Protein AF-A0AAN7NUL0-F1 (afdb_monomer)

InterPro domains:
  IPR011335 Restriction endonuclease type II-like [SSF52980] (131-214)
  IPR011604 PD-(D/E)XK endonuclease-like domain superfamily [G3DSA:3.90.320.10] (129-216)
  IPR034720 Viral alkaline exonuclease [PF01771] (135-208)
  IPR051703 NF-kappa-B Signaling Regulator [PTHR46609] (26-208)

Structure (mmCIF, N/CA/C/O backbone):
data_AF-A0AAN7NUL0-F1
#
_entry.id   AF-A0AAN7NUL0-F1
#
loop_
_atom_site.group_PDB
_atom_site.id
_atom_site.type_symbol
_atom_site.label_atom_id
_atom_site.label_alt_id
_atom_site.label_comp_id
_atom_site.label_asym_id
_atom_site.label_entity_id
_atom_site.label_seq_id
_atom_site.pdbx_PDB_ins_code
_atom_site.Cartn_x
_atom_site.Cartn_y
_atom_site.Cartn_z
_atom_site.occupancy
_atom_site.B_iso_or_equiv
_atom_site.auth_seq_id
_atom_site.auth_comp_id
_atom_site.auth_asym_id
_atom_site.auth_atom_id
_atom_site.pdbx_PDB_model_num
ATOM 1 N N . MET A 1 1 ? 26.074 -4.313 -27.354 1.00 38.25 1 MET A N 1
ATOM 2 C CA . MET A 1 1 ? 24.652 -4.312 -27.762 1.00 38.25 1 MET A CA 1
ATOM 3 C C . MET A 1 1 ? 24.162 -5.745 -27.731 1.00 38.25 1 MET A C 1
ATOM 5 O O . MET A 1 1 ? 24.372 -6.471 -28.689 1.00 38.25 1 MET A O 1
ATOM 9 N N . GLU A 1 2 ? 23.588 -6.176 -26.613 1.00 36.41 2 GLU A N 1
ATOM 10 C CA . GLU A 1 2 ? 23.146 -7.558 -26.430 1.00 36.41 2 GLU A CA 1
ATOM 11 C C . GLU A 1 2 ? 21.652 -7.528 -26.097 1.00 36.41 2 GLU A C 1
ATOM 13 O O . GLU A 1 2 ? 21.236 -7.131 -25.009 1.00 36.41 2 GLU A O 1
ATOM 18 N N . GLN A 1 3 ? 20.819 -7.824 -27.096 1.00 33.56 3 GLN A N 1
ATOM 19 C CA . GLN A 1 3 ? 19.371 -7.868 -26.921 1.00 33.56 3 GLN A CA 1
ATOM 20 C C . GLN A 1 3 ? 19.006 -9.126 -26.129 1.00 33.56 3 GLN A C 1
ATOM 22 O O . GLN A 1 3 ? 19.030 -10.241 -26.647 1.00 33.56 3 GLN A O 1
ATOM 27 N N . THR A 1 4 ? 18.638 -8.945 -24.863 1.00 42.00 4 THR A N 1
ATOM 28 C CA . THR A 1 4 ? 18.119 -10.011 -24.006 1.00 42.00 4 THR A CA 1
ATOM 29 C C . THR A 1 4 ? 16.746 -10.457 -24.521 1.00 42.00 4 THR A C 1
ATOM 31 O O . THR A 1 4 ? 15.716 -9.841 -24.238 1.00 42.00 4 THR A O 1
ATOM 34 N N . GLN A 1 5 ? 16.707 -11.538 -25.300 1.00 40.91 5 GLN A N 1
ATOM 35 C CA . GLN A 1 5 ? 15.453 -12.163 -25.716 1.00 40.91 5 GLN A CA 1
ATOM 36 C C . GLN A 1 5 ? 14.722 -12.728 -24.487 1.00 40.91 5 GLN A C 1
ATOM 38 O O . GLN A 1 5 ? 15.152 -13.705 -23.871 1.00 40.91 5 GLN A O 1
ATOM 43 N N . ARG A 1 6 ? 13.585 -12.125 -24.119 1.00 38.53 6 ARG A N 1
ATOM 44 C CA . ARG A 1 6 ? 12.662 -12.692 -23.125 1.00 38.53 6 ARG A CA 1
ATOM 45 C C . ARG A 1 6 ? 12.122 -14.029 -23.644 1.00 38.53 6 ARG A C 1
ATOM 47 O O . ARG A 1 6 ? 11.308 -14.057 -24.565 1.00 38.53 6 ARG A O 1
ATOM 54 N N . LYS A 1 7 ? 12.545 -15.134 -23.026 1.00 44.44 7 LYS A N 1
ATOM 55 C CA . LYS A 1 7 ? 12.009 -16.480 -23.283 1.00 44.44 7 LYS A CA 1
ATOM 56 C C . LYS A 1 7 ? 10.497 -16.531 -22.973 1.00 44.44 7 LYS A C 1
ATOM 58 O O . LYS A 1 7 ? 10.095 -16.135 -21.876 1.00 44.44 7 LYS A O 1
ATOM 63 N N . PRO A 1 8 ? 9.644 -17.038 -23.883 1.00 46.22 8 PRO A N 1
ATOM 64 C CA . PRO A 1 8 ? 8.209 -17.157 -23.650 1.00 46.22 8 PRO A CA 1
ATOM 65 C C . PRO A 1 8 ? 7.905 -18.401 -22.801 1.00 46.22 8 PRO A C 1
ATOM 67 O O . PRO A 1 8 ? 7.615 -19.474 -23.323 1.00 46.22 8 PRO A O 1
ATOM 70 N N . TYR A 1 9 ? 7.937 -18.257 -21.478 1.00 50.19 9 TYR A N 1
ATOM 71 C CA . TYR A 1 9 ? 7.606 -19.334 -20.530 1.00 50.19 9 TYR A CA 1
ATOM 72 C C . TYR A 1 9 ? 6.106 -19.694 -20.452 1.00 50.19 9 TYR A C 1
ATOM 74 O O . TYR A 1 9 ? 5.704 -20.529 -19.657 1.00 50.19 9 TYR A O 1
ATOM 82 N N . THR A 1 10 ? 5.239 -19.128 -21.291 1.00 57.44 10 THR A N 1
ATOM 83 C CA . THR A 1 10 ? 3.783 -19.178 -21.069 1.00 57.44 10 THR A CA 1
ATOM 84 C C . THR A 1 10 ? 3.037 -20.289 -21.810 1.00 57.44 10 THR A C 1
ATOM 86 O O . THR A 1 10 ? 1.975 -20.711 -21.356 1.00 57.44 10 THR A O 1
ATOM 89 N N . TRP A 1 11 ? 3.553 -20.804 -22.928 1.00 50.06 11 TRP A N 1
ATOM 90 C CA . TRP A 1 11 ? 2.805 -21.762 -23.761 1.00 50.06 11 TRP A CA 1
ATOM 91 C C . TRP A 1 11 ? 2.910 -23.207 -23.267 1.00 50.06 11 TRP A C 1
ATOM 93 O O . TRP A 1 11 ? 1.925 -23.946 -23.291 1.00 50.06 11 TRP A O 1
ATOM 103 N N . LEU A 1 12 ? 4.085 -23.593 -22.760 1.00 47.12 12 LEU A N 1
ATOM 104 C CA . LEU A 1 12 ? 4.333 -24.928 -22.212 1.00 47.12 12 LEU A CA 1
ATOM 105 C C . LEU A 1 12 ? 3.533 -25.155 -20.917 1.00 47.12 12 LEU A C 1
ATOM 107 O O . LEU A 1 12 ? 2.962 -26.224 -20.714 1.00 47.12 12 LEU A O 1
ATOM 111 N N . GLU A 1 13 ? 3.435 -24.129 -20.072 1.00 52.84 13 GLU A N 1
ATOM 112 C CA . GLU A 1 13 ? 2.708 -24.174 -18.798 1.00 52.84 13 GLU A CA 1
ATOM 113 C C . GLU A 1 13 ? 1.185 -24.168 -18.986 1.00 52.84 13 GLU A C 1
ATOM 115 O O . GLU A 1 13 ? 0.474 -24.940 -18.341 1.00 52.84 13 GLU A O 1
ATOM 120 N N . GLN A 1 14 ? 0.671 -23.382 -19.938 1.00 53.09 14 GLN A N 1
ATOM 121 C CA . GLN A 1 14 ? -0.754 -23.407 -20.296 1.00 53.09 14 GLN A CA 1
ATOM 122 C C . GLN A 1 14 ? -1.178 -24.761 -20.880 1.00 53.09 14 GLN A C 1
ATOM 124 O O . GLN A 1 14 ? -2.289 -25.229 -20.628 1.00 53.09 14 GLN A O 1
ATOM 129 N N . PHE A 1 15 ? -0.284 -25.419 -21.620 1.00 55.16 15 PHE A N 1
ATOM 130 C CA . PHE A 1 15 ? -0.514 -26.757 -22.153 1.00 55.16 15 PHE A CA 1
ATOM 131 C C . PHE A 1 15 ? -0.461 -27.838 -21.066 1.00 55.16 15 PHE A C 1
ATOM 133 O O . PHE A 1 15 ? -1.299 -28.744 -21.053 1.00 55.16 15 PHE A O 1
ATOM 140 N N . ASN A 1 16 ? 0.455 -27.698 -20.101 1.00 55.03 16 ASN A N 1
ATOM 141 C CA . ASN A 1 16 ? 0.516 -28.562 -18.923 1.00 55.03 16 ASN A CA 1
ATOM 142 C C . ASN A 1 16 ? -0.811 -28.548 -18.149 1.00 55.03 16 ASN A C 1
ATOM 144 O O . ASN A 1 16 ? -1.267 -29.610 -17.749 1.00 55.03 16 ASN A O 1
ATOM 148 N N . ALA A 1 17 ? -1.493 -27.406 -18.024 1.00 53.41 17 ALA A N 1
ATOM 149 C CA . ALA A 1 17 ? -2.781 -27.328 -17.324 1.00 53.41 17 ALA A CA 1
ATOM 150 C C . ALA A 1 17 ? -3.944 -28.054 -18.042 1.00 53.41 17 ALA A C 1
ATOM 152 O O . ALA A 1 17 ? -4.861 -28.549 -17.385 1.00 53.41 17 ALA A O 1
ATOM 153 N N . ILE A 1 18 ? -3.922 -28.135 -19.380 1.00 52.88 18 ILE A N 1
ATOM 154 C CA . ILE A 1 18 ? -4.953 -28.836 -20.171 1.00 52.88 18 ILE A CA 1
ATOM 155 C C . ILE A 1 18 ? -4.709 -30.349 -20.152 1.00 52.88 18 ILE A C 1
ATOM 157 O O . ILE A 1 18 ? -5.654 -31.119 -19.984 1.00 52.88 18 ILE A O 1
ATOM 161 N N . ILE A 1 19 ? -3.446 -30.775 -20.265 1.00 50.94 19 ILE A N 1
ATOM 162 C CA . ILE A 1 19 ? -3.067 -32.193 -20.217 1.00 50.94 19 ILE A CA 1
ATOM 163 C C . ILE A 1 19 ? -3.174 -32.770 -18.797 1.00 50.94 19 ILE A C 1
ATOM 165 O O . ILE A 1 19 ? -3.634 -33.903 -18.651 1.00 50.94 19 ILE A O 1
ATOM 169 N N . ALA A 1 20 ? -2.851 -31.992 -17.755 1.00 48.00 20 ALA A N 1
ATOM 170 C CA . ALA A 1 20 ? -2.987 -32.410 -16.354 1.00 48.00 20 ALA A CA 1
ATOM 171 C C . ALA A 1 20 ? -4.396 -32.894 -16.007 1.00 48.00 20 ALA A C 1
ATOM 173 O O . ALA A 1 20 ? -4.567 -33.782 -15.176 1.00 48.00 20 ALA A O 1
ATOM 174 N N . LYS A 1 21 ? -5.413 -32.290 -16.632 1.00 46.16 21 LYS A N 1
ATOM 175 C CA . LYS A 1 21 ? -6.815 -32.470 -16.248 1.00 46.16 21 LYS A CA 1
ATOM 176 C C . LYS A 1 21 ? -7.560 -33.520 -17.079 1.00 46.16 21 LYS A C 1
ATOM 178 O O . LYS A 1 21 ? -8.698 -33.835 -16.752 1.00 46.16 21 LYS A O 1
ATOM 183 N N . LEU A 1 22 ? -6.949 -34.050 -18.144 1.00 48.22 22 LEU A N 1
ATOM 184 C CA . LEU A 1 22 ? -7.605 -34.920 -19.134 1.00 48.22 22 LEU A CA 1
ATOM 185 C C . LEU A 1 22 ? -6.846 -36.233 -19.406 1.00 48.22 22 LEU A C 1
ATOM 187 O O . LEU A 1 22 ? -6.817 -36.715 -20.530 1.00 48.22 22 LEU A O 1
ATOM 191 N N . CYS A 1 23 ? -6.301 -36.863 -18.363 1.00 45.88 23 CYS A N 1
ATOM 192 C CA . CYS A 1 23 ? -5.806 -38.246 -18.428 1.00 45.88 23 CYS A CA 1
ATOM 193 C C . CYS A 1 23 ? -4.508 -38.453 -19.233 1.00 45.88 23 CYS A C 1
ATOM 195 O O . CYS A 1 23 ? -4.457 -39.292 -20.131 1.00 45.88 23 CYS A O 1
ATOM 197 N N . ILE A 1 24 ? -3.411 -37.783 -18.862 1.00 44.47 24 ILE A N 1
ATOM 198 C CA . ILE A 1 24 ? -2.069 -38.302 -19.170 1.00 44.47 24 ILE A CA 1
ATOM 199 C C . ILE A 1 24 ? -1.253 -38.325 -17.886 1.00 44.47 24 ILE A C 1
ATOM 201 O O . ILE A 1 24 ? -0.795 -37.305 -17.384 1.00 44.47 24 ILE A O 1
ATOM 205 N N . ASN A 1 25 ? -1.094 -39.535 -17.364 1.00 45.03 25 ASN A N 1
ATOM 206 C CA . ASN A 1 25 ? -0.185 -39.872 -16.285 1.00 45.03 25 ASN A CA 1
ATOM 207 C C . ASN A 1 25 ? 1.213 -39.301 -16.624 1.00 45.03 25 ASN A C 1
ATOM 209 O O . ASN A 1 25 ? 1.836 -39.734 -17.601 1.00 45.03 25 ASN A O 1
ATOM 213 N N . TYR A 1 26 ? 1.668 -38.288 -15.875 1.00 45.41 26 TYR A N 1
ATOM 214 C CA . TYR A 1 26 ? 2.884 -37.499 -16.149 1.00 45.41 26 TYR A CA 1
ATOM 215 C C . TYR A 1 26 ? 4.166 -38.347 -16.251 1.00 45.41 26 TYR A C 1
ATOM 217 O O . TYR A 1 26 ? 5.165 -37.892 -16.807 1.00 45.41 26 TYR A O 1
ATOM 225 N N . CYS A 1 27 ? 4.118 -39.594 -15.782 1.00 45.66 27 CYS A N 1
ATOM 226 C CA . CYS A 1 27 ? 5.247 -40.511 -15.692 1.00 45.66 27 CYS A CA 1
ATOM 227 C C . CYS A 1 27 ? 5.435 -41.438 -16.912 1.00 45.66 27 CYS A C 1
ATOM 229 O O . CYS A 1 27 ? 6.335 -42.275 -16.893 1.00 45.66 27 CYS A O 1
ATOM 231 N N . LYS A 1 28 ? 4.629 -41.345 -17.987 1.00 50.78 28 LYS A N 1
ATOM 232 C CA . LYS A 1 28 ? 4.823 -42.231 -19.156 1.00 50.78 28 LYS A CA 1
ATOM 233 C C . LYS A 1 28 ? 5.935 -41.743 -20.101 1.00 50.78 28 LYS A C 1
ATOM 235 O O . LYS A 1 28 ? 5.965 -40.589 -20.538 1.00 50.78 28 LYS A O 1
ATOM 240 N N . LYS A 1 29 ? 6.841 -42.664 -20.453 1.00 44.47 29 LYS A N 1
ATOM 241 C CA . LYS A 1 29 ? 7.966 -42.489 -21.395 1.00 44.47 29 LYS A CA 1
ATOM 242 C C . LYS A 1 29 ? 7.456 -41.905 -22.732 1.00 44.47 29 LYS A C 1
ATOM 244 O O . LYS A 1 29 ? 6.447 -42.368 -23.250 1.00 44.47 29 LYS A O 1
ATOM 249 N N . ARG A 1 30 ? 8.164 -40.911 -23.302 1.00 51.41 30 ARG A N 1
ATOM 250 C CA . ARG A 1 30 ? 7.848 -40.159 -24.556 1.00 51.41 30 ARG A CA 1
ATOM 251 C C . ARG A 1 30 ? 6.769 -39.056 -24.482 1.00 51.41 30 ARG A C 1
ATOM 253 O O . ARG A 1 30 ? 6.423 -38.475 -25.517 1.00 51.41 30 ARG A O 1
ATOM 260 N N . SER A 1 31 ? 6.302 -38.676 -23.291 1.00 61.84 31 SER A N 1
ATOM 261 C CA . SER A 1 31 ? 5.325 -37.584 -23.123 1.00 61.84 31 SER A CA 1
ATOM 262 C C . SER A 1 31 ? 5.847 -36.215 -23.599 1.00 61.84 31 SER A C 1
ATOM 264 O O . SER A 1 31 ? 5.127 -35.489 -24.272 1.00 61.84 31 SER A O 1
ATOM 266 N N . TYR A 1 32 ? 7.108 -35.853 -23.328 1.00 67.38 32 TYR A N 1
ATOM 267 C CA . TYR A 1 32 ? 7.671 -34.543 -23.707 1.00 67.38 32 TYR A CA 1
ATOM 268 C C . TYR A 1 32 ? 7.744 -34.316 -25.226 1.00 67.38 32 TYR A C 1
ATOM 270 O O . TYR A 1 32 ? 7.209 -33.327 -25.718 1.00 67.38 32 TYR A O 1
ATOM 278 N N . LYS A 1 33 ? 8.323 -35.256 -25.988 1.00 71.56 33 LYS A N 1
ATOM 279 C CA . LYS A 1 33 ? 8.450 -35.133 -27.454 1.00 71.56 33 LYS A CA 1
ATOM 280 C C . LYS A 1 33 ? 7.084 -35.005 -28.136 1.00 71.56 33 LYS A C 1
ATOM 282 O O . LYS A 1 33 ? 6.918 -34.181 -29.030 1.00 71.56 33 LYS A O 1
ATOM 287 N N . SER A 1 34 ? 6.099 -35.763 -27.656 1.00 63.06 34 SER A N 1
ATOM 288 C CA . SER A 1 34 ? 4.714 -35.698 -28.138 1.00 63.06 34 SER A CA 1
ATOM 289 C C . SER A 1 34 ? 4.076 -34.333 -27.855 1.00 63.06 34 SER A C 1
ATOM 291 O O . SER A 1 34 ? 3.385 -33.790 -28.713 1.00 63.06 34 SER A O 1
ATOM 293 N N . ARG A 1 35 ? 4.362 -33.734 -26.688 1.00 65.12 35 ARG A N 1
ATOM 294 C CA . ARG A 1 35 ? 3.913 -32.374 -26.347 1.00 65.12 35 ARG A CA 1
ATOM 295 C C . ARG A 1 35 ? 4.538 -31.318 -27.262 1.00 65.12 35 ARG A C 1
ATOM 297 O O . ARG A 1 35 ? 3.818 -30.455 -27.752 1.00 65.12 35 ARG A O 1
ATOM 304 N N . CYS A 1 36 ? 5.839 -31.410 -27.538 1.00 75.12 36 CYS A N 1
ATOM 305 C CA . CYS A 1 36 ? 6.516 -30.488 -28.453 1.00 75.12 36 CYS A CA 1
ATOM 306 C C . CYS A 1 36 ? 5.960 -30.593 -29.880 1.00 75.12 36 CYS A C 1
ATOM 308 O O . CYS A 1 36 ? 5.644 -29.574 -30.485 1.00 75.12 36 CYS A O 1
ATOM 310 N N . ALA A 1 37 ? 5.764 -31.812 -30.393 1.00 74.94 37 ALA A N 1
ATOM 311 C CA . ALA A 1 37 ? 5.181 -32.026 -31.718 1.00 74.94 37 ALA A CA 1
ATOM 312 C C . ALA A 1 37 ? 3.749 -31.467 -31.814 1.00 74.94 37 ALA A C 1
ATOM 314 O O . ALA A 1 37 ? 3.426 -30.745 -32.754 1.00 74.94 37 ALA A O 1
ATOM 315 N N . ALA A 1 38 ? 2.910 -31.726 -30.807 1.00 70.44 38 ALA A N 1
ATOM 316 C CA . ALA A 1 38 ? 1.554 -31.186 -30.741 1.00 70.44 38 ALA A CA 1
ATOM 317 C C . ALA A 1 38 ? 1.531 -29.647 -30.671 1.00 70.44 38 ALA A C 1
ATOM 319 O O . ALA A 1 38 ? 0.701 -29.018 -31.325 1.00 70.44 38 ALA A O 1
ATOM 320 N N . ALA A 1 39 ? 2.455 -29.031 -29.925 1.00 73.62 39 ALA A N 1
ATOM 321 C CA . ALA A 1 39 ? 2.584 -27.577 -29.857 1.00 73.62 39 ALA A CA 1
ATOM 322 C C . ALA A 1 39 ? 2.962 -26.966 -31.217 1.00 73.62 39 ALA A C 1
ATOM 324 O O . ALA A 1 39 ? 2.370 -25.964 -31.615 1.00 73.62 39 ALA A O 1
ATOM 325 N N . VAL A 1 40 ? 3.884 -27.595 -31.957 1.00 79.50 40 VAL A N 1
ATOM 326 C CA . VAL A 1 40 ? 4.262 -27.169 -33.317 1.00 79.50 40 VAL A CA 1
ATOM 327 C C . VAL A 1 40 ? 3.071 -27.266 -34.270 1.00 79.50 40 VAL A C 1
ATOM 329 O O . VAL A 1 40 ? 2.776 -26.313 -34.991 1.00 79.50 40 VAL A O 1
ATOM 332 N N . VAL A 1 41 ? 2.333 -28.380 -34.235 1.00 75.94 41 VAL A N 1
ATOM 333 C CA . VAL A 1 41 ? 1.123 -28.559 -35.052 1.00 75.94 41 VAL A CA 1
ATOM 334 C C . VAL A 1 41 ? 0.073 -27.502 -34.709 1.00 75.94 41 VAL A C 1
ATOM 336 O O . VAL A 1 41 ? -0.471 -26.873 -35.614 1.00 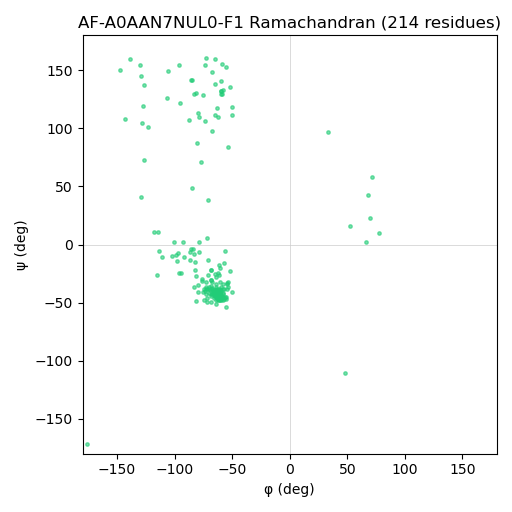75.94 41 VAL A O 1
ATOM 339 N N . SER A 1 42 ? -0.185 -27.242 -33.425 1.00 75.44 42 SER A N 1
ATOM 340 C CA . SER A 1 42 ? -1.139 -26.210 -32.996 1.00 75.44 42 SER A CA 1
ATOM 341 C C . SER A 1 42 ? -0.720 -24.807 -33.450 1.00 75.44 42 SER A C 1
ATOM 343 O O . SER A 1 42 ? -1.549 -24.053 -33.963 1.00 75.44 42 SER A O 1
ATOM 345 N N . PHE A 1 43 ? 0.566 -24.471 -33.318 1.00 76.75 43 PHE A N 1
ATOM 346 C CA . PHE A 1 43 ? 1.107 -23.173 -33.715 1.00 76.75 43 PHE A CA 1
ATOM 347 C C . PHE A 1 43 ? 0.962 -22.926 -35.221 1.00 76.75 43 PHE A C 1
ATOM 349 O O . PHE A 1 43 ? 0.481 -21.867 -35.630 1.00 76.75 43 PHE A O 1
ATOM 356 N N . ASN A 1 44 ? 1.309 -23.927 -36.032 1.00 82.44 44 ASN A N 1
ATOM 357 C CA . ASN A 1 44 ? 1.265 -23.821 -37.488 1.00 82.44 44 ASN A CA 1
ATOM 358 C C . ASN A 1 44 ? -0.170 -23.841 -38.026 1.00 82.44 44 ASN A C 1
ATOM 360 O O . ASN A 1 44 ? -0.520 -23.051 -38.899 1.00 82.44 44 ASN A O 1
ATOM 364 N N . THR A 1 45 ? -1.023 -24.721 -37.498 1.00 76.94 45 THR A N 1
ATOM 365 C CA . THR A 1 45 ? -2.385 -24.903 -38.028 1.00 76.94 45 THR A CA 1
ATOM 366 C C . THR A 1 45 ? -3.371 -23.855 -37.518 1.00 76.94 45 THR A C 1
ATOM 368 O O . THR A 1 45 ? -4.358 -23.577 -38.195 1.00 76.94 45 THR A O 1
ATOM 371 N N . LYS A 1 46 ? -3.148 -23.281 -36.323 1.00 73.38 46 LYS A N 1
ATOM 372 C CA . LYS A 1 46 ? -4.088 -22.387 -35.609 1.00 73.38 46 LYS A CA 1
ATOM 373 C C . LYS A 1 46 ? -5.499 -22.983 -35.440 1.00 73.38 46 LYS A C 1
ATOM 375 O O . LYS A 1 46 ? -6.452 -22.256 -35.135 1.00 73.38 46 LYS A O 1
ATOM 380 N N . ARG A 1 47 ? -5.643 -24.297 -35.635 1.00 73.12 47 ARG A N 1
ATOM 381 C CA . ARG A 1 47 ? -6.893 -25.045 -35.484 1.00 73.12 47 ARG A CA 1
ATOM 382 C C . ARG A 1 47 ? -6.963 -25.680 -34.094 1.00 73.12 47 ARG A C 1
ATOM 384 O O . ARG A 1 47 ? -5.924 -25.921 -33.478 1.00 73.12 47 ARG A O 1
ATOM 391 N N . PRO A 1 48 ? -8.175 -25.937 -33.580 1.00 73.19 48 PRO A N 1
ATOM 392 C CA . PRO A 1 48 ? -8.346 -26.739 -32.380 1.00 73.19 48 PRO A CA 1
ATOM 393 C C . PRO A 1 48 ? -7.746 -28.144 -32.548 1.00 73.19 48 PRO A C 1
ATOM 395 O O . PRO A 1 48 ? -8.009 -28.841 -33.526 1.00 73.19 48 PRO A O 1
ATOM 398 N N . MET A 1 49 ? -6.982 -28.588 -31.561 1.00 75.75 49 MET A N 1
ATOM 399 C CA . MET A 1 49 ? -6.354 -29.902 -31.492 1.00 75.75 49 MET A CA 1
ATOM 400 C C . MET A 1 49 ? -7.369 -31.047 -31.466 1.00 75.75 49 MET A C 1
ATOM 402 O O . MET A 1 49 ? -7.038 -32.147 -31.911 1.00 75.75 49 MET A O 1
ATOM 406 N N . TYR A 1 50 ? -8.609 -30.820 -31.012 1.00 77.00 50 TYR A N 1
ATOM 407 C CA . TYR A 1 50 ? -9.650 -31.850 -31.096 1.00 77.00 50 TYR A CA 1
ATOM 408 C C . TYR A 1 50 ? -9.961 -32.274 -32.545 1.00 77.00 50 TYR A C 1
ATOM 410 O O . TYR A 1 50 ? -10.402 -33.405 -32.756 1.00 77.00 50 TYR A O 1
ATOM 418 N N . GLU A 1 51 ? -9.740 -31.403 -33.539 1.00 76.75 51 GLU A N 1
ATOM 419 C CA . GLU A 1 51 ? -9.933 -31.723 -34.962 1.00 76.75 51 GLU A CA 1
ATOM 420 C C . GLU A 1 51 ? -8.845 -32.681 -35.453 1.00 76.75 51 GLU A C 1
ATOM 422 O O . GLU A 1 51 ? -9.159 -33.710 -36.052 1.00 76.75 51 GLU A O 1
ATOM 427 N N . ALA A 1 52 ? -7.584 -32.397 -35.108 1.00 75.88 52 ALA A N 1
ATOM 428 C CA . ALA A 1 52 ? -6.453 -33.274 -35.403 1.00 75.88 52 ALA A CA 1
ATOM 429 C C . ALA A 1 52 ? -6.607 -34.636 -34.709 1.00 75.88 52 ALA A C 1
ATOM 431 O O . ALA A 1 52 ? -6.418 -35.680 -35.327 1.00 75.88 52 ALA A O 1
ATOM 432 N N . TYR A 1 53 ? -7.037 -34.645 -33.444 1.00 75.94 53 TYR A N 1
ATOM 433 C CA . TYR A 1 53 ? -7.334 -35.885 -32.727 1.00 75.94 53 TYR A CA 1
ATOM 434 C C . TYR A 1 53 ? -8.442 -36.694 -33.414 1.00 75.94 53 TYR A C 1
ATOM 436 O O . TYR A 1 53 ? -8.306 -37.905 -33.573 1.00 75.94 53 TYR A O 1
ATOM 444 N N . LYS A 1 54 ? -9.529 -36.038 -33.851 1.00 81.88 54 LYS A N 1
ATOM 445 C CA . LYS A 1 54 ? -10.649 -36.705 -34.535 1.00 81.88 54 LYS A CA 1
ATOM 446 C C . LYS A 1 54 ? -10.196 -37.389 -35.827 1.00 81.88 54 LYS A C 1
ATOM 448 O O . LYS A 1 54 ? -10.667 -38.485 -36.109 1.00 81.88 54 LYS A O 1
ATOM 453 N N . GLN A 1 55 ? -9.294 -36.759 -36.579 1.00 79.69 55 GLN A N 1
ATOM 454 C CA . GLN A 1 55 ? -8.725 -37.326 -37.804 1.00 79.69 55 GLN A CA 1
ATOM 455 C C . GLN A 1 55 ? -7.781 -38.501 -37.517 1.00 79.69 55 GLN A C 1
ATOM 457 O O . GLN A 1 55 ? -7.855 -39.512 -38.203 1.00 79.69 55 GLN A O 1
ATOM 462 N N . LEU A 1 56 ? -6.936 -38.395 -36.486 1.00 74.38 56 LEU A N 1
ATOM 463 C CA . LEU A 1 56 ? -5.942 -39.422 -36.148 1.00 74.38 56 LEU A CA 1
ATOM 464 C C . LEU A 1 56 ? -6.547 -40.673 -35.497 1.00 74.38 56 LEU A C 1
ATOM 466 O O . LEU A 1 56 ? -6.084 -41.779 -35.741 1.00 74.38 56 LEU A O 1
ATOM 470 N N . VAL A 1 57 ? -7.549 -40.500 -34.634 1.00 75.88 57 VAL A N 1
ATOM 471 C CA . VAL A 1 57 ? -8.114 -41.583 -33.805 1.00 75.88 57 VAL A CA 1
ATOM 472 C C . VAL A 1 57 ? -9.450 -42.090 -34.365 1.00 75.88 57 VAL A C 1
ATOM 474 O O . VAL A 1 57 ? -10.003 -43.072 -33.878 1.00 75.88 57 VAL A O 1
ATOM 477 N N . GLY A 1 58 ? -10.022 -41.404 -35.361 1.00 79.19 58 GLY A N 1
ATOM 478 C CA . GLY A 1 58 ? -11.340 -41.726 -35.925 1.00 79.19 58 GLY A CA 1
ATOM 479 C C . GLY A 1 58 ? -12.505 -41.508 -34.950 1.00 79.19 58 GLY A C 1
ATOM 480 O O . GLY A 1 58 ? -13.660 -41.766 -35.279 1.00 79.19 58 GLY A O 1
ATOM 481 N N . ARG A 1 59 ? -12.228 -41.011 -33.738 1.00 79.62 59 ARG A N 1
ATOM 482 C CA . ARG A 1 59 ? -13.211 -40.722 -32.690 1.00 79.62 59 ARG A CA 1
ATOM 483 C C . ARG A 1 59 ? -13.016 -39.312 -32.176 1.00 79.62 59 ARG A C 1
ATOM 485 O O . ARG A 1 59 ? -11.905 -38.798 -32.090 1.00 79.62 59 ARG A O 1
ATOM 492 N N . SER A 1 60 ? -14.118 -38.663 -31.826 1.00 76.12 60 SER A N 1
ATOM 493 C CA . SER A 1 60 ? -14.067 -37.295 -31.328 1.00 76.12 60 SER A CA 1
ATOM 494 C C . SER A 1 60 ? -13.814 -37.266 -29.817 1.00 76.12 60 SER A C 1
ATOM 496 O O . SER A 1 60 ? -14.403 -38.081 -29.109 1.00 76.12 60 SER A O 1
ATOM 498 N N . PRO A 1 61 ? -13.013 -36.317 -29.295 1.00 78.31 61 PRO A N 1
ATOM 499 C CA . PRO A 1 61 ? -12.856 -36.154 -27.855 1.00 78.31 61 PRO A CA 1
ATOM 500 C C . PRO A 1 61 ? -14.190 -35.863 -27.165 1.00 78.31 61 PRO A C 1
ATOM 502 O O . PRO A 1 61 ? -15.108 -35.293 -27.770 1.00 78.31 61 PRO A O 1
ATOM 505 N N . GLY A 1 62 ? -14.272 -36.198 -25.877 1.00 79.56 62 GLY A N 1
ATOM 506 C CA . GLY A 1 62 ? -15.451 -35.928 -25.057 1.00 79.56 62 GLY A CA 1
ATOM 507 C C . GLY A 1 62 ? -15.856 -34.448 -25.063 1.00 79.56 62 GLY A C 1
ATOM 508 O O . GLY A 1 62 ? -15.027 -33.547 -25.230 1.00 79.56 62 GLY A O 1
ATOM 509 N N . ALA A 1 63 ? -17.149 -34.186 -24.848 1.00 81.06 63 ALA A N 1
ATOM 510 C CA . ALA A 1 63 ? -17.731 -32.841 -24.911 1.00 81.06 63 ALA A CA 1
ATOM 511 C C . ALA A 1 63 ? -17.022 -31.824 -23.997 1.00 81.06 63 ALA A C 1
ATOM 513 O O . ALA A 1 63 ? -16.889 -30.650 -24.349 1.00 81.06 63 ALA A O 1
ATOM 514 N N . PHE A 1 64 ? -16.516 -32.275 -22.846 1.00 75.12 64 PHE A N 1
ATOM 515 C CA . PHE A 1 64 ? -15.756 -31.444 -21.917 1.00 75.12 64 PHE A CA 1
ATOM 516 C C . PHE A 1 64 ? -14.450 -30.909 -22.529 1.00 75.12 64 PHE A C 1
ATOM 518 O O . PHE A 1 64 ? -14.194 -29.706 -22.464 1.00 75.12 64 PHE A O 1
ATOM 525 N N . ALA A 1 65 ? -13.658 -31.769 -23.179 1.00 71.06 65 ALA A N 1
ATOM 526 C CA . ALA A 1 65 ? -12.385 -31.390 -23.795 1.00 71.06 65 ALA A CA 1
ATOM 527 C C . ALA A 1 65 ? -12.586 -30.338 -24.897 1.00 71.06 65 ALA A C 1
ATOM 529 O O . ALA A 1 65 ? -11.921 -29.301 -24.905 1.00 71.06 65 ALA A O 1
ATOM 530 N N . LYS A 1 66 ? -13.600 -30.545 -25.748 1.00 81.44 66 LYS A N 1
ATOM 531 C CA . LYS A 1 66 ? -14.005 -29.570 -26.772 1.00 81.44 66 LYS A CA 1
ATOM 532 C C . LYS A 1 66 ? -14.399 -28.229 -26.159 1.00 81.44 66 LYS A C 1
ATOM 534 O O . LYS A 1 66 ? -13.981 -27.179 -26.638 1.00 81.44 66 LYS A O 1
ATOM 539 N N . ARG A 1 67 ? -15.191 -28.246 -25.081 1.00 81.25 67 ARG A N 1
ATOM 540 C CA . ARG A 1 67 ? -15.668 -27.031 -24.404 1.00 81.25 67 ARG A CA 1
ATOM 541 C C . ARG A 1 67 ? -14.517 -26.205 -23.830 1.00 81.25 67 ARG A C 1
ATOM 543 O O . ARG A 1 67 ? -14.531 -24.982 -23.959 1.00 81.25 67 ARG A O 1
ATOM 550 N N . ILE A 1 68 ? -13.527 -26.853 -23.215 1.00 77.12 68 ILE A N 1
ATOM 551 C CA . ILE A 1 68 ? -12.335 -26.184 -22.673 1.00 77.12 68 ILE A CA 1
ATOM 552 C C . ILE A 1 68 ? -11.522 -25.532 -23.791 1.00 77.12 68 ILE A C 1
ATOM 554 O O . ILE A 1 68 ? -11.176 -24.354 -23.693 1.00 77.12 68 ILE A O 1
ATOM 558 N N . GLU A 1 69 ? -11.267 -26.265 -24.872 1.00 80.12 69 GLU A N 1
ATOM 559 C CA . GLU A 1 69 ? -10.497 -25.755 -26.002 1.00 80.12 69 GLU A CA 1
ATOM 560 C C . GLU A 1 69 ? -11.197 -24.573 -26.690 1.00 80.12 69 GLU A C 1
ATOM 562 O O . GLU A 1 69 ? -10.584 -23.527 -26.917 1.00 80.12 69 GLU A O 1
ATOM 567 N N . MET A 1 70 ? -12.509 -24.676 -26.915 1.00 82.94 70 MET A N 1
ATOM 568 C CA . MET A 1 70 ? -13.312 -23.586 -27.474 1.00 82.94 70 MET A CA 1
ATOM 569 C C . MET A 1 70 ? -13.341 -22.359 -26.555 1.00 82.94 70 MET A C 1
ATOM 571 O O . MET A 1 70 ? -13.199 -21.232 -27.031 1.00 82.94 70 MET A O 1
ATOM 575 N N . ARG A 1 71 ? -13.449 -22.550 -25.232 1.00 82.06 71 ARG A N 1
ATOM 576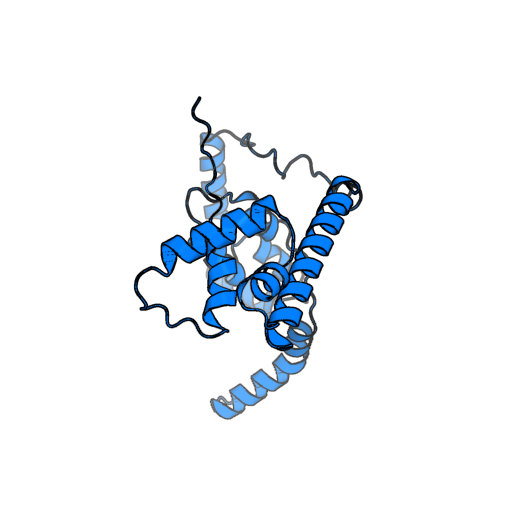 C CA . ARG A 1 71 ? -13.376 -21.454 -24.252 1.00 82.06 71 ARG A CA 1
ATOM 577 C C . ARG A 1 71 ? -12.008 -20.767 -24.277 1.00 82.06 71 ARG A C 1
ATOM 579 O O . ARG A 1 71 ? -11.945 -19.540 -24.208 1.00 82.06 71 ARG A O 1
ATOM 586 N N . ASN A 1 72 ? -10.921 -21.522 -24.409 1.00 75.06 72 ASN A N 1
ATOM 587 C CA . ASN A 1 72 ? -9.574 -20.960 -24.528 1.00 75.06 72 ASN A CA 1
ATOM 588 C C . ASN A 1 72 ? -9.393 -20.198 -25.845 1.00 75.06 72 ASN A C 1
ATOM 590 O O . ASN A 1 72 ? -8.892 -19.074 -25.824 1.00 75.06 72 ASN A O 1
ATOM 594 N N . LYS A 1 73 ? -9.893 -20.733 -26.967 1.00 79.94 73 LYS A N 1
ATOM 595 C CA . LYS A 1 73 ? -9.920 -20.030 -28.258 1.00 79.94 73 LYS A CA 1
ATOM 596 C C . LYS A 1 73 ? -10.670 -18.701 -28.148 1.00 79.94 73 LYS A C 1
ATOM 598 O O . LYS A 1 73 ? -10.143 -17.669 -28.552 1.00 79.94 73 LYS A O 1
ATOM 603 N N . GLN A 1 74 ? -11.850 -18.697 -27.525 1.00 82.94 74 GLN A N 1
ATOM 604 C CA . GLN A 1 74 ? -12.619 -17.474 -27.275 1.00 82.94 74 GLN A CA 1
ATOM 605 C C . GLN A 1 74 ? -11.869 -16.481 -26.376 1.00 82.94 74 GLN A C 1
ATOM 607 O O . GLN A 1 74 ? -11.894 -15.285 -26.650 1.00 82.94 74 GLN A O 1
ATOM 612 N N . ARG A 1 75 ? -11.173 -16.946 -25.329 1.00 81.25 75 ARG A N 1
ATOM 613 C CA . ARG A 1 75 ? -10.338 -16.088 -24.466 1.00 81.25 75 ARG A CA 1
ATOM 614 C C . ARG A 1 75 ? -9.182 -15.452 -25.234 1.00 81.25 75 ARG A C 1
ATOM 616 O O . ARG A 1 75 ? -8.957 -14.258 -25.078 1.00 81.25 75 ARG A O 1
ATOM 623 N N . ILE A 1 76 ? -8.488 -16.215 -26.079 1.00 79.44 76 ILE A N 1
ATOM 624 C CA . ILE A 1 76 ? -7.389 -15.707 -26.914 1.00 79.44 76 ILE A CA 1
ATOM 625 C C . ILE A 1 76 ? -7.917 -14.690 -27.931 1.00 79.44 76 ILE A C 1
ATOM 627 O O . ILE A 1 76 ? -7.331 -13.623 -28.077 1.00 79.44 76 ILE A O 1
ATOM 631 N N . LEU A 1 77 ? -9.044 -14.977 -28.590 1.00 81.69 77 LEU A N 1
ATOM 632 C CA . LEU A 1 77 ? -9.683 -14.049 -29.529 1.00 81.69 77 LEU A CA 1
ATOM 633 C C . LEU A 1 77 ? -10.140 -12.760 -28.834 1.00 81.69 77 LEU A C 1
ATOM 635 O O . LEU A 1 77 ? -9.843 -11.676 -29.323 1.00 81.69 77 LEU A O 1
ATOM 639 N N . LYS A 1 78 ? -10.781 -12.860 -27.660 1.00 82.50 78 LYS A N 1
ATOM 640 C CA . LYS A 1 78 ? -11.143 -11.694 -26.837 1.00 82.50 78 LYS A CA 1
ATOM 641 C C . LYS A 1 78 ? -9.914 -10.901 -26.407 1.00 82.50 78 LYS A C 1
ATOM 643 O O . LYS A 1 78 ? -9.947 -9.681 -26.456 1.00 82.50 78 LYS A O 1
ATOM 648 N N . ARG A 1 79 ? -8.830 -11.573 -26.007 1.00 77.88 79 ARG A N 1
ATOM 649 C CA . ARG A 1 79 ? -7.574 -10.918 -25.630 1.00 77.88 79 ARG A CA 1
ATOM 650 C C . ARG A 1 79 ? -6.964 -10.169 -26.810 1.00 77.88 79 ARG A C 1
ATOM 652 O O . ARG A 1 79 ? -6.646 -9.006 -26.636 1.00 77.88 79 ARG A O 1
ATOM 659 N N . ARG A 1 80 ? -6.892 -10.777 -27.998 1.00 76.38 80 ARG A N 1
ATOM 660 C CA . ARG A 1 80 ? -6.417 -10.111 -29.224 1.00 76.38 80 ARG A CA 1
ATOM 661 C C . ARG A 1 80 ? -7.297 -8.925 -29.613 1.00 76.38 80 ARG A C 1
ATOM 663 O O . ARG A 1 80 ? -6.771 -7.863 -29.902 1.00 76.38 80 ARG A O 1
ATOM 670 N N . HIS A 1 81 ? -8.621 -9.083 -29.557 1.00 76.19 81 HIS A N 1
ATOM 671 C CA . HIS A 1 81 ? -9.579 -8.000 -29.812 1.00 76.19 81 HIS A CA 1
ATOM 672 C C . HIS A 1 81 ? -9.431 -6.846 -28.818 1.00 76.19 81 HIS A C 1
ATOM 674 O O . HIS A 1 81 ? -9.498 -5.674 -29.183 1.00 76.19 81 HIS A O 1
ATOM 680 N N . ASN A 1 82 ? -9.207 -7.175 -27.546 1.00 68.12 82 ASN A N 1
ATOM 681 C CA . ASN A 1 82 ? -8.932 -6.190 -26.515 1.00 68.12 82 ASN A CA 1
ATOM 682 C C . ASN A 1 82 ? -7.569 -5.533 -26.750 1.00 68.12 82 ASN A C 1
ATOM 684 O O . ASN A 1 82 ? -7.501 -4.319 -26.692 1.00 68.12 82 ASN A O 1
ATOM 688 N N . GLU A 1 83 ? -6.517 -6.282 -27.081 1.00 66.69 83 GLU A N 1
ATOM 689 C CA . GLU A 1 83 ? -5.192 -5.748 -27.431 1.00 66.69 83 GLU A CA 1
ATOM 690 C C . GLU A 1 83 ? -5.280 -4.785 -28.627 1.00 66.69 83 GLU A C 1
ATOM 692 O O . GLU A 1 83 ? -4.744 -3.684 -28.546 1.00 66.69 83 GLU A O 1
ATOM 697 N N . THR A 1 84 ? -6.050 -5.104 -29.676 1.00 63.22 84 THR A N 1
ATOM 698 C CA . THR A 1 84 ? -6.305 -4.175 -30.793 1.00 63.22 84 THR A CA 1
ATOM 699 C C . THR A 1 84 ? -7.140 -2.966 -30.373 1.00 63.22 84 THR A C 1
ATOM 701 O O . THR A 1 84 ? -6.860 -1.852 -30.805 1.00 63.22 84 THR A O 1
ATOM 704 N N . LYS A 1 85 ? -8.130 -3.141 -29.486 1.00 58.47 85 LYS A N 1
ATOM 705 C CA . LYS A 1 85 ? -8.913 -2.025 -28.929 1.00 58.47 85 LYS A CA 1
ATOM 706 C C . LYS A 1 85 ? -8.091 -1.127 -28.007 1.00 58.47 85 LYS A C 1
ATOM 708 O O . LYS A 1 85 ? -8.326 0.071 -28.014 1.00 58.47 85 LYS A O 1
ATOM 713 N N . PHE A 1 86 ? -7.158 -1.666 -27.227 1.00 51.06 86 PHE A N 1
ATOM 714 C CA . PHE A 1 86 ? -6.251 -0.906 -26.362 1.00 51.06 86 PHE A CA 1
ATOM 715 C C . PHE A 1 86 ? -5.133 -0.232 -27.168 1.00 51.06 86 PHE A C 1
ATOM 717 O O . PHE A 1 86 ? -4.721 0.864 -26.809 1.00 51.06 86 PHE A O 1
ATOM 724 N N . ALA A 1 87 ? -4.695 -0.835 -28.278 1.00 54.72 87 ALA A N 1
ATOM 725 C CA . ALA A 1 87 ? -3.772 -0.210 -29.224 1.00 54.72 87 ALA A CA 1
ATOM 726 C C . ALA A 1 87 ? -4.430 0.945 -30.007 1.00 54.72 87 ALA A C 1
ATOM 728 O O . ALA A 1 87 ? -3.797 1.974 -30.208 1.00 54.72 87 ALA A O 1
ATOM 729 N N . GLN A 1 88 ? -5.706 0.810 -30.401 1.00 55.00 88 GLN A N 1
ATOM 730 C CA . GLN A 1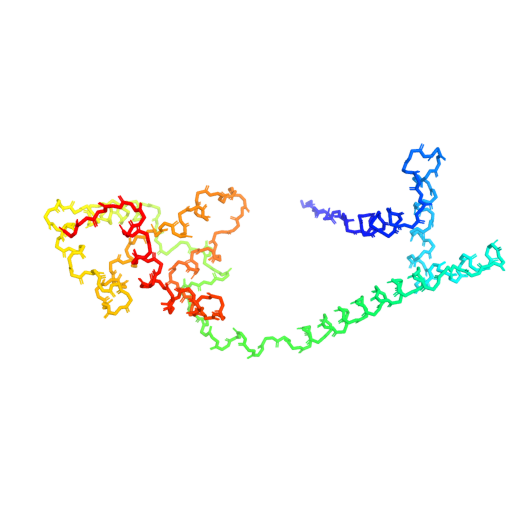 88 ? -6.466 1.880 -31.070 1.00 55.00 88 GLN A CA 1
ATOM 731 C C . GLN A 1 88 ? -7.002 2.937 -30.094 1.00 55.00 88 GLN A C 1
ATOM 733 O O . GLN A 1 88 ? -7.006 4.120 -30.412 1.00 55.00 88 GLN A O 1
ATOM 738 N N . LYS A 1 89 ? -7.389 2.551 -28.871 1.00 48.00 89 LYS A N 1
ATOM 739 C CA . LYS A 1 89 ? -7.622 3.474 -27.747 1.00 48.00 89 LYS A CA 1
ATOM 740 C C . LYS A 1 89 ? -6.317 3.786 -27.026 1.00 48.00 89 LYS A C 1
ATOM 742 O O . LYS A 1 89 ? -6.247 3.736 -25.795 1.00 48.00 89 LYS A O 1
ATOM 747 N N . GLY A 1 90 ? -5.290 4.139 -27.791 1.00 45.22 90 GLY A N 1
ATOM 748 C CA . GLY A 1 90 ? -4.202 4.909 -27.228 1.00 45.22 90 GLY A CA 1
ATOM 749 C C . GLY A 1 90 ? -4.799 6.113 -26.495 1.00 45.22 90 GLY A C 1
ATOM 750 O O . GLY A 1 90 ? -5.449 6.962 -27.089 1.00 45.22 90 GLY A O 1
ATOM 751 N N . SER A 1 91 ? -4.560 6.183 -25.186 1.00 51.66 91 SER A N 1
ATOM 752 C CA . SER A 1 91 ? -4.255 7.464 -24.553 1.00 51.66 91 SER A CA 1
ATOM 753 C C . SER A 1 91 ? -5.372 8.529 -24.466 1.00 51.66 91 SER A C 1
ATOM 755 O O . SER A 1 91 ? -5.075 9.707 -24.626 1.00 51.66 91 SER A O 1
ATOM 757 N N . LEU A 1 92 ? -6.629 8.199 -24.139 1.00 49.78 92 LEU A N 1
ATOM 758 C CA . LEU A 1 92 ? -7.628 9.268 -23.891 1.00 49.78 92 LEU A CA 1
ATOM 759 C C . LEU A 1 92 ? -8.178 9.354 -22.463 1.00 49.78 92 LEU A C 1
ATOM 761 O O . LEU A 1 92 ? -8.500 10.452 -22.028 1.00 49.78 92 LEU A O 1
ATOM 765 N N . LEU A 1 93 ? -8.201 8.268 -21.676 1.00 45.06 93 LEU A N 1
ATOM 766 C CA . LEU A 1 93 ? -8.701 8.350 -20.289 1.00 45.06 93 LEU A CA 1
ATOM 767 C C . LEU A 1 93 ? -7.624 8.497 -19.205 1.00 45.06 93 LEU A C 1
ATOM 769 O O . LEU A 1 93 ? -7.952 8.846 -18.078 1.00 45.06 93 LEU A O 1
ATOM 773 N N . PHE A 1 94 ? -6.347 8.264 -19.522 1.00 41.88 94 PHE A N 1
ATOM 774 C CA . PHE A 1 94 ? -5.252 8.410 -18.548 1.00 41.88 94 PHE A CA 1
ATOM 775 C C . PHE A 1 94 ? -4.280 9.549 -18.874 1.00 41.88 94 PHE A C 1
ATOM 777 O O . PHE A 1 94 ? -3.401 9.846 -18.074 1.00 41.88 94 PHE A O 1
ATOM 784 N N . TYR A 1 95 ? -4.436 10.208 -20.026 1.00 44.84 95 TYR A N 1
ATOM 785 C CA . TYR A 1 95 ? -3.558 11.317 -20.414 1.00 44.84 95 TYR A CA 1
ATOM 786 C C . TYR A 1 95 ? -3.962 12.653 -19.773 1.00 44.84 95 TYR A C 1
ATOM 788 O O . TYR A 1 95 ? -3.117 13.528 -19.603 1.00 44.84 95 TYR A O 1
ATOM 796 N N . HIS A 1 96 ? -5.227 12.787 -19.355 1.00 43.03 96 HIS A N 1
ATOM 797 C CA . HIS A 1 96 ? -5.761 14.016 -18.755 1.00 43.03 96 HIS A CA 1
ATOM 798 C C . HIS A 1 96 ? -5.817 14.026 -17.224 1.00 43.03 96 HIS A C 1
ATOM 800 O O . HIS A 1 96 ? -5.996 15.091 -16.635 1.00 43.03 96 HIS A O 1
ATOM 806 N N . LEU A 1 97 ? -5.570 12.898 -16.550 1.00 46.16 97 LEU A N 1
ATOM 807 C CA . LEU A 1 97 ? -5.279 12.893 -15.113 1.00 46.16 97 LEU A CA 1
ATOM 808 C C . LEU A 1 97 ? -3.831 13.351 -14.908 1.00 46.16 97 LEU A C 1
ATOM 810 O O . LEU A 1 97 ? -2.952 12.550 -14.621 1.00 46.16 97 LEU A O 1
ATOM 814 N N . LYS A 1 98 ? -3.613 14.652 -15.146 1.00 44.88 98 LYS A N 1
ATOM 815 C CA . LYS A 1 98 ? -2.432 15.457 -14.819 1.00 44.88 98 LYS A CA 1
ATOM 816 C C . LYS A 1 98 ? -1.114 14.675 -14.887 1.00 44.88 98 LYS A C 1
ATOM 818 O O . LYS A 1 98 ? -0.663 14.109 -13.891 1.00 44.88 98 LYS A O 1
ATOM 823 N N . LYS A 1 99 ? -0.418 14.792 -16.026 1.00 46.84 99 LYS A N 1
ATOM 824 C CA . LYS A 1 99 ? 1.051 14.881 -16.017 1.00 46.84 99 LYS A CA 1
ATOM 825 C C . LYS A 1 99 ? 1.419 16.028 -15.072 1.00 46.84 99 LYS A C 1
ATOM 827 O O . LYS A 1 99 ? 1.570 17.166 -15.499 1.00 46.84 99 LYS A O 1
ATOM 832 N N . THR A 1 100 ? 1.491 15.762 -13.774 1.00 45.84 100 THR A N 1
ATOM 833 C CA . THR A 1 100 ? 2.261 16.628 -12.893 1.00 45.84 100 THR A CA 1
ATOM 834 C C . THR A 1 100 ? 3.680 16.499 -13.391 1.00 45.84 100 THR A C 1
ATOM 836 O O . THR A 1 100 ? 4.207 15.386 -13.438 1.00 45.84 100 THR A O 1
ATOM 839 N N . LYS A 1 101 ? 4.222 17.620 -13.854 1.00 48.22 101 LYS A N 1
ATOM 840 C CA . LYS A 1 101 ? 5.539 17.737 -14.479 1.00 48.22 101 LYS A CA 1
ATOM 841 C C . LYS A 1 101 ? 6.642 17.117 -13.606 1.00 48.22 101 LYS A C 1
ATOM 843 O O . LYS A 1 101 ? 7.643 16.657 -14.136 1.00 48.22 101 LYS A O 1
ATOM 848 N N . ASP A 1 102 ? 6.367 17.019 -12.310 1.00 50.34 102 ASP A N 1
ATOM 849 C CA . ASP A 1 102 ? 7.346 16.763 -11.262 1.00 50.34 102 ASP A CA 1
ATOM 850 C C . ASP A 1 102 ? 7.466 15.272 -10.889 1.00 50.34 102 ASP A C 1
ATOM 852 O O . ASP A 1 102 ? 8.518 14.829 -10.455 1.00 50.34 102 ASP A O 1
ATOM 856 N N . TYR A 1 103 ? 6.432 14.443 -11.116 1.00 53.34 103 TYR A N 1
ATOM 857 C CA . TYR A 1 103 ? 6.445 13.030 -10.689 1.00 53.34 103 TYR A CA 1
ATOM 858 C C . TYR A 1 103 ? 5.740 12.122 -11.711 1.00 53.34 103 TYR A C 1
ATOM 860 O O . TYR A 1 103 ? 4.516 12.152 -11.860 1.00 53.34 103 TYR A O 1
ATOM 868 N N . GLY A 1 104 ? 6.516 11.319 -12.450 1.00 52.97 104 GLY A N 1
ATOM 869 C CA . GLY A 1 104 ? 6.040 10.418 -13.507 1.00 52.97 104 GLY A CA 1
ATOM 870 C C . GLY A 1 104 ? 7.166 9.567 -14.108 1.00 52.97 104 GLY A C 1
ATOM 871 O O . GLY A 1 104 ? 8.290 9.585 -13.619 1.00 52.97 104 GLY A O 1
ATOM 872 N N . THR A 1 105 ? 6.888 8.840 -15.195 1.00 45.25 105 THR A N 1
ATOM 873 C CA . THR A 1 105 ? 7.800 7.888 -15.881 1.00 45.25 105 THR A CA 1
ATOM 874 C C . THR A 1 105 ? 9.148 8.481 -16.346 1.00 45.25 105 THR A C 1
ATOM 876 O O . THR A 1 105 ? 10.004 7.742 -16.819 1.00 45.25 105 THR A O 1
ATOM 879 N N . TYR A 1 106 ? 9.332 9.799 -16.207 1.00 48.66 106 TYR A N 1
ATOM 880 C CA . TYR A 1 106 ? 10.520 10.574 -16.581 1.00 48.66 106 TYR A CA 1
ATOM 881 C C . TYR A 1 106 ? 11.268 11.195 -15.380 1.00 48.66 106 TYR A C 1
ATOM 883 O O . TYR A 1 106 ? 12.176 11.990 -15.592 1.00 48.66 106 TYR A O 1
ATOM 891 N N . CYS A 1 107 ? 10.940 10.823 -14.134 1.00 57.62 107 CYS A N 1
ATOM 892 C CA . CYS A 1 107 ? 11.627 11.238 -12.891 1.00 57.62 107 CYS A CA 1
ATOM 893 C C . CYS A 1 107 ? 13.034 10.597 -12.745 1.00 57.62 107 CYS A C 1
ATOM 895 O O . CYS A 1 107 ? 13.437 10.143 -11.683 1.00 57.62 107 CYS A O 1
ATOM 897 N N . ASN A 1 108 ? 13.778 10.477 -13.847 1.00 64.44 108 ASN A N 1
ATOM 898 C CA . ASN A 1 108 ? 15.118 9.882 -13.858 1.00 64.44 108 ASN A CA 1
ATOM 899 C C . ASN A 1 108 ? 16.210 10.905 -13.530 1.00 64.44 108 ASN A C 1
ATOM 901 O O . ASN A 1 108 ? 17.351 10.517 -13.291 1.00 64.44 108 ASN A O 1
ATOM 905 N N . LYS A 1 109 ? 15.878 12.201 -13.550 1.00 71.75 109 LYS A N 1
ATOM 906 C CA . LYS A 1 109 ? 16.775 13.257 -13.097 1.00 71.75 109 LYS A CA 1
ATOM 907 C C . LYS A 1 109 ? 16.435 13.564 -11.635 1.00 71.75 109 LYS A C 1
ATOM 909 O O . LYS A 1 109 ? 15.276 13.880 -11.381 1.00 71.75 109 LYS A O 1
ATOM 914 N N . PRO A 1 110 ? 17.389 13.441 -10.698 1.00 75.12 110 PRO A N 1
ATOM 915 C CA . PRO A 1 110 ? 17.156 13.851 -9.321 1.00 75.12 110 PRO A CA 1
ATOM 916 C C . PRO A 1 110 ? 16.934 15.369 -9.270 1.00 75.12 110 PRO A C 1
ATOM 918 O O . PRO A 1 110 ? 17.617 16.117 -9.974 1.00 75.12 110 PRO A O 1
ATOM 921 N N . ASP A 1 111 ? 15.963 15.802 -8.464 1.00 81.62 111 ASP A N 1
ATOM 922 C CA . ASP A 1 111 ? 15.594 17.219 -8.316 1.00 81.62 111 ASP A CA 1
ATOM 923 C C . ASP A 1 111 ? 16.688 18.038 -7.614 1.00 81.62 111 ASP A C 1
ATOM 925 O O . ASP A 1 111 ? 16.761 19.252 -7.780 1.00 81.62 111 ASP A O 1
ATOM 929 N N . MET A 1 112 ? 17.551 17.362 -6.857 1.00 86.88 112 MET A N 1
ATOM 930 C CA . MET A 1 112 ? 18.648 17.948 -6.096 1.00 86.88 112 MET A CA 1
ATOM 931 C C . MET A 1 112 ? 19.906 17.087 -6.212 1.00 86.88 112 MET A C 1
ATOM 933 O O . MET A 1 112 ? 19.841 15.902 -6.561 1.00 86.88 112 MET A O 1
ATOM 937 N N . SER A 1 113 ? 21.062 17.684 -5.940 1.00 92.50 113 SER A N 1
ATOM 938 C CA . SER A 1 113 ? 22.324 16.952 -5.882 1.00 92.50 113 SER A CA 1
ATOM 939 C C . SER A 1 113 ? 22.329 15.935 -4.726 1.00 92.50 113 SER A C 1
ATOM 941 O O . SER A 1 113 ? 21.561 16.072 -3.769 1.00 92.50 113 SER A O 1
ATOM 943 N N . PRO A 1 114 ? 23.196 14.907 -4.770 1.00 91.12 114 PRO A N 1
ATOM 944 C CA . PRO A 1 114 ? 23.309 13.943 -3.674 1.00 91.12 114 PRO A CA 1
ATOM 945 C C . PRO A 1 114 ? 23.660 14.590 -2.327 1.00 91.12 114 PRO A C 1
ATOM 947 O O . PRO A 1 114 ? 23.190 14.137 -1.288 1.00 91.12 114 PRO A O 1
ATOM 950 N N . GLU A 1 115 ? 24.460 15.657 -2.341 1.00 94.19 115 GLU A N 1
ATOM 951 C CA . GLU A 1 115 ? 24.859 16.391 -1.137 1.00 94.19 115 GLU A CA 1
ATOM 952 C C . GLU A 1 115 ? 23.671 17.137 -0.525 1.00 94.19 115 GLU A C 1
ATOM 954 O O . GLU A 1 115 ? 23.371 16.962 0.656 1.00 94.19 115 GLU A O 1
ATOM 959 N N . GLU A 1 116 ? 22.933 17.891 -1.345 1.00 94.81 116 GLU A N 1
ATOM 960 C CA . GLU A 1 116 ? 21.712 18.580 -0.915 1.00 94.81 116 GLU A CA 1
ATOM 961 C C . GLU A 1 116 ? 20.657 17.588 -0.411 1.00 94.81 116 GLU A C 1
ATOM 963 O O . GLU A 1 116 ? 19.972 17.864 0.574 1.00 94.81 116 GLU A O 1
ATOM 968 N N . TYR A 1 117 ? 20.541 16.419 -1.051 1.00 92.94 117 TYR A N 1
ATOM 969 C CA . TYR A 1 117 ? 19.631 15.361 -0.620 1.00 92.94 117 TYR A CA 1
ATOM 970 C C . TYR A 1 117 ? 19.975 14.843 0.778 1.00 92.94 117 TYR A C 1
ATOM 972 O O . TYR A 1 117 ? 19.080 14.717 1.610 1.00 92.94 117 TYR A O 1
ATOM 980 N N . ASN A 1 118 ? 21.251 14.563 1.055 1.00 94.50 118 ASN A N 1
ATOM 981 C CA . ASN A 1 118 ? 21.678 14.074 2.368 1.00 94.50 118 ASN A CA 1
ATOM 982 C C . ASN A 1 118 ? 21.398 15.114 3.463 1.00 94.50 118 ASN A C 1
ATOM 984 O O . ASN A 1 118 ? 20.873 14.774 4.520 1.00 94.50 118 ASN A O 1
ATOM 988 N N . ILE A 1 119 ? 21.655 16.395 3.179 1.00 95.38 119 ILE A N 1
ATOM 989 C CA . ILE A 1 119 ? 21.334 17.492 4.102 1.00 95.38 119 ILE A CA 1
ATOM 990 C C . ILE A 1 119 ? 19.821 17.555 4.353 1.00 95.38 119 ILE A C 1
ATOM 992 O O . ILE A 1 119 ? 19.383 17.615 5.503 1.00 95.38 119 ILE A O 1
ATOM 996 N N . ALA A 1 120 ? 19.009 17.506 3.294 1.00 93.38 120 ALA A N 1
ATOM 997 C CA . ALA A 1 120 ? 17.553 17.522 3.411 1.00 93.38 120 ALA A CA 1
ATOM 998 C C . ALA A 1 120 ? 17.021 16.303 4.181 1.00 93.38 120 ALA A C 1
ATOM 1000 O O . ALA A 1 120 ? 16.107 16.439 4.995 1.00 93.38 120 ALA A O 1
ATOM 1001 N N . GLN A 1 121 ? 17.614 15.125 3.969 1.00 93.25 121 GLN A N 1
ATOM 1002 C CA . GLN A 1 121 ? 17.289 13.903 4.697 1.00 93.25 121 GLN A CA 1
ATOM 1003 C C . GLN A 1 121 ? 17.562 14.060 6.196 1.00 93.25 121 GLN A C 1
ATOM 1005 O O . GLN A 1 121 ? 16.702 13.712 7.004 1.00 93.25 121 GLN A O 1
ATOM 1010 N N . ASP A 1 122 ? 18.715 14.606 6.576 1.00 94.88 122 ASP A N 1
ATOM 1011 C CA . ASP A 1 122 ? 19.074 14.807 7.981 1.00 94.88 122 ASP A CA 1
ATOM 1012 C C . ASP A 1 122 ? 18.166 15.826 8.670 1.00 94.88 122 ASP A C 1
ATOM 1014 O O . ASP A 1 122 ? 17.752 15.618 9.814 1.00 94.88 122 ASP A O 1
ATOM 1018 N N . VAL A 1 123 ? 17.827 16.919 7.980 1.00 95.25 123 VAL A N 1
ATOM 1019 C CA . VAL A 1 123 ? 16.860 17.912 8.472 1.00 95.25 123 VAL A CA 1
ATOM 1020 C C . VAL A 1 123 ? 15.498 17.257 8.685 1.00 95.25 123 VAL A C 1
ATOM 1022 O O . VAL A 1 123 ? 14.916 17.387 9.760 1.00 95.25 123 VAL A O 1
ATOM 1025 N N . TYR A 1 124 ? 15.026 16.484 7.707 1.00 93.00 124 TYR A N 1
ATOM 1026 C CA . TYR A 1 124 ? 13.749 15.785 7.794 1.00 93.00 124 TYR A CA 1
ATOM 1027 C C . TYR A 1 124 ? 13.708 14.772 8.944 1.00 93.00 124 TYR A C 1
ATOM 1029 O O . TYR A 1 124 ? 12.746 14.720 9.705 1.00 93.00 124 TYR A O 1
ATOM 1037 N N . LEU A 1 125 ? 14.769 13.978 9.111 1.00 92.19 125 LEU A N 1
ATOM 1038 C CA . LEU A 1 125 ? 14.870 12.989 10.184 1.00 92.19 125 LEU A CA 1
ATOM 1039 C C . LEU A 1 125 ? 14.895 13.620 11.578 1.00 92.19 125 LEU A C 1
ATOM 1041 O O . LEU A 1 125 ? 14.481 12.971 12.536 1.00 92.19 125 LEU A O 1
ATOM 1045 N N . LYS A 1 126 ? 15.387 14.854 11.704 1.00 93.19 126 LYS A N 1
ATOM 1046 C CA . LYS A 1 126 ? 15.310 15.624 12.949 1.00 93.19 126 LYS A CA 1
ATOM 1047 C C . LYS A 1 126 ? 13.902 16.167 13.183 1.00 93.19 126 LYS A C 1
ATOM 1049 O O . LYS A 1 126 ? 13.430 16.073 14.306 1.00 93.19 126 LYS A O 1
ATOM 1054 N N . ASP A 1 127 ? 13.234 16.657 12.141 1.00 89.75 127 ASP A N 1
ATOM 1055 C CA . ASP A 1 127 ? 11.875 17.214 12.219 1.00 89.75 127 ASP A CA 1
ATOM 1056 C C . ASP A 1 127 ? 10.821 16.167 12.622 1.00 89.75 127 ASP A C 1
ATOM 1058 O O . ASP A 1 127 ? 9.917 16.441 13.403 1.00 89.75 127 ASP A O 1
ATOM 1062 N N . ILE A 1 128 ? 10.963 14.919 12.161 1.00 90.44 128 ILE A N 1
ATOM 1063 C CA . ILE A 1 128 ? 10.035 13.836 12.534 1.00 90.44 128 ILE A CA 1
ATOM 1064 C C . ILE A 1 128 ? 10.293 13.242 13.929 1.00 90.44 128 ILE A C 1
ATOM 1066 O O . ILE A 1 128 ? 9.539 12.367 14.363 1.00 90.44 128 ILE A O 1
ATOM 1070 N N . ARG A 1 129 ? 11.377 13.633 14.614 1.00 91.31 129 ARG A N 1
ATOM 1071 C CA . ARG A 1 129 ? 11.653 13.163 15.978 1.00 91.31 129 ARG A CA 1
ATOM 1072 C C . ARG A 1 129 ? 10.790 13.948 16.948 1.00 91.31 129 ARG A C 1
ATOM 1074 O O . ARG A 1 129 ? 11.040 15.118 17.202 1.00 91.31 129 ARG A O 1
ATOM 1081 N N . LEU A 1 130 ? 9.815 13.254 17.512 1.00 91.12 130 LEU A N 1
ATOM 1082 C CA . LEU A 1 130 ? 8.880 13.806 18.477 1.00 91.12 130 LEU A CA 1
ATOM 1083 C C . LEU A 1 130 ? 9.210 13.317 19.886 1.00 91.12 130 LEU A C 1
ATOM 1085 O O . LEU A 1 130 ? 9.692 12.197 20.080 1.00 91.12 130 LEU A O 1
ATOM 1089 N N . THR A 1 131 ? 8.917 14.159 20.865 1.00 94.69 131 THR A N 1
ATOM 1090 C CA . THR A 1 131 ? 8.915 13.811 22.286 1.00 94.69 131 THR A CA 1
ATOM 1091 C C . THR A 1 131 ? 7.713 12.926 22.626 1.00 94.69 131 THR A C 1
ATOM 1093 O O . THR A 1 131 ? 6.719 12.877 21.898 1.00 94.69 131 THR A O 1
ATOM 1096 N N . GLU A 1 132 ? 7.771 12.213 23.752 1.00 94.88 132 GLU A N 1
ATOM 1097 C CA . GLU A 1 132 ? 6.654 11.356 24.169 1.00 94.88 132 GLU A CA 1
ATOM 1098 C C . GLU A 1 132 ? 5.350 12.132 24.378 1.00 94.88 1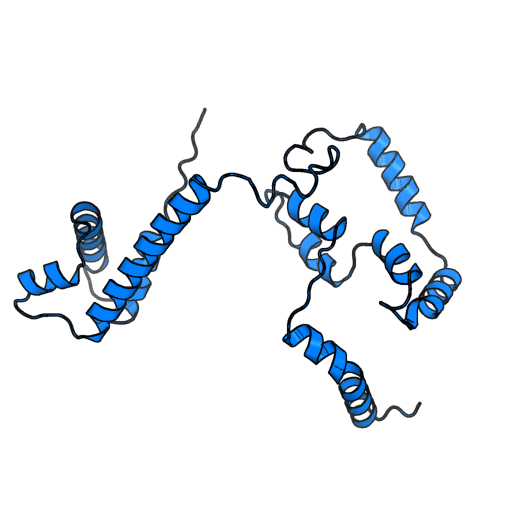32 GLU A C 1
ATOM 1100 O O . GLU A 1 132 ? 4.277 11.628 24.044 1.00 94.88 132 GLU A O 1
ATOM 1105 N N . ASP A 1 133 ? 5.427 13.354 24.903 1.00 95.12 133 ASP A N 1
ATOM 1106 C CA . ASP A 1 133 ? 4.247 14.178 25.155 1.00 95.12 133 ASP A CA 1
ATOM 1107 C C . ASP A 1 133 ? 3.596 14.637 23.845 1.00 95.12 133 ASP A C 1
ATOM 1109 O O . ASP A 1 133 ? 2.371 14.589 23.712 1.00 95.12 133 ASP A O 1
ATOM 1113 N N . GLU A 1 134 ? 4.397 14.985 22.835 1.00 93.69 134 GLU A N 1
ATOM 1114 C CA . GLU A 1 134 ? 3.904 15.283 21.486 1.00 93.69 134 GLU A CA 1
ATOM 1115 C C . GLU A 1 134 ? 3.244 14.060 20.849 1.00 93.69 134 GLU A C 1
ATOM 1117 O O . GLU A 1 134 ? 2.160 14.176 20.277 1.00 93.69 134 GLU A O 1
ATOM 1122 N N . ILE A 1 135 ? 3.844 12.873 20.997 1.00 92.88 135 ILE A N 1
ATOM 1123 C CA . ILE A 1 135 ? 3.264 11.616 20.503 1.00 92.88 135 ILE A CA 1
ATOM 1124 C C . ILE A 1 135 ? 1.902 11.361 21.157 1.00 92.88 135 ILE A C 1
ATOM 1126 O O . ILE A 1 135 ? 0.935 11.051 20.456 1.00 92.88 135 ILE A O 1
ATOM 1130 N N . ARG A 1 136 ? 1.794 11.520 22.483 1.00 95.50 136 ARG A N 1
ATOM 1131 C CA . ARG A 1 136 ? 0.522 11.357 23.207 1.00 95.50 136 ARG A CA 1
ATOM 1132 C C . ARG A 1 136 ? -0.517 12.383 22.757 1.00 95.50 136 ARG A C 1
ATOM 1134 O O . ARG A 1 136 ? -1.675 12.025 22.563 1.00 95.50 136 ARG A O 1
ATOM 1141 N N . ASN A 1 137 ? -0.116 13.633 22.548 1.00 94.88 137 ASN A N 1
ATOM 1142 C CA . ASN A 1 137 ? -1.014 14.685 22.080 1.00 94.88 137 ASN A CA 1
ATOM 1143 C C . ASN A 1 137 ? -1.529 14.398 20.655 1.00 94.88 137 ASN A C 1
ATOM 1145 O O . ASN A 1 137 ? -2.725 14.500 20.381 1.00 94.88 137 ASN A O 1
ATOM 1149 N N . ILE A 1 138 ? -0.648 13.965 19.747 1.00 92.50 138 ILE A N 1
ATOM 1150 C CA . ILE A 1 138 ? -1.037 13.560 18.390 1.00 92.50 138 ILE A CA 1
ATOM 1151 C C . ILE A 1 138 ? -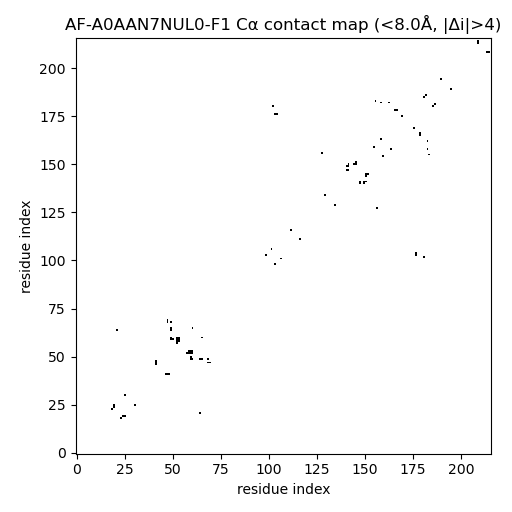1.988 12.363 18.436 1.00 92.50 138 ILE A C 1
ATOM 1153 O O . ILE A 1 138 ? -2.997 12.374 17.730 1.00 92.50 138 ILE A O 1
ATOM 1157 N N . GLU A 1 139 ? -1.715 11.352 19.265 1.00 94.38 139 GLU A N 1
ATOM 1158 C CA . GLU A 1 139 ? -2.606 10.199 19.445 1.00 94.38 139 GLU A CA 1
ATOM 1159 C C . GLU A 1 139 ? -4.009 10.660 19.839 1.00 94.38 139 GLU A C 1
ATOM 1161 O O . GLU A 1 139 ? -4.966 10.368 19.122 1.00 94.38 139 GLU A O 1
ATOM 1166 N N . GLN A 1 140 ? -4.120 11.464 20.899 1.00 93.69 140 GLN A N 1
ATOM 1167 C CA . GLN A 1 140 ? -5.398 11.967 21.405 1.00 93.69 140 GLN A CA 1
ATOM 1168 C C . GLN A 1 140 ? -6.173 12.755 20.343 1.00 93.69 140 GLN A C 1
ATOM 1170 O O . GLN A 1 140 ? -7.345 12.465 20.091 1.00 93.69 140 GLN A O 1
ATOM 1175 N N . ASN A 1 141 ? -5.509 13.689 19.656 1.00 90.94 141 ASN A N 1
ATOM 1176 C CA . ASN A 1 141 ? -6.133 14.534 18.630 1.00 90.94 141 ASN A CA 1
ATOM 1177 C C . ASN A 1 141 ? -6.491 13.779 17.342 1.00 90.94 141 ASN A C 1
ATOM 1179 O O . ASN A 1 141 ? -7.223 14.288 16.487 1.00 90.94 141 ASN A O 1
ATOM 1183 N N . THR A 1 142 ? -5.976 12.562 17.176 1.00 92.50 142 THR A N 1
ATOM 1184 C CA . THR A 1 142 ? -6.208 11.752 15.983 1.00 92.50 142 THR A CA 1
ATOM 1185 C C . THR A 1 142 ? -6.942 10.439 16.249 1.00 92.50 142 THR A C 1
ATOM 1187 O O . THR A 1 142 ? -7.135 9.653 15.321 1.00 92.50 142 THR A O 1
ATOM 1190 N N . ARG A 1 143 ? -7.488 10.240 17.459 1.00 90.00 143 ARG A N 1
ATOM 1191 C CA . ARG A 1 143 ? -8.324 9.073 17.816 1.00 90.00 143 ARG A CA 1
ATOM 1192 C C . ARG A 1 143 ? -9.507 8.845 16.885 1.00 90.00 143 ARG A C 1
ATOM 1194 O O . ARG A 1 143 ? -9.883 7.707 16.632 1.00 90.00 143 ARG A O 1
ATOM 1201 N N . VAL A 1 144 ? -10.076 9.917 16.338 1.00 85.44 144 VAL A N 1
ATOM 1202 C CA . VAL A 1 144 ? -11.190 9.846 15.374 1.00 85.44 144 VAL A CA 1
ATOM 1203 C C . VAL A 1 144 ? -10.737 9.491 13.945 1.00 85.44 144 VAL A C 1
ATOM 1205 O O . VAL A 1 144 ? -11.557 9.426 13.024 1.00 85.44 144 VAL A O 1
ATOM 1208 N N . GLN A 1 145 ? -9.435 9.246 13.756 1.00 86.94 145 GLN A N 1
ATOM 1209 C CA . GLN A 1 145 ? -8.787 8.748 12.545 1.00 86.94 145 GLN A CA 1
ATOM 1210 C C . GLN A 1 145 ? -9.224 9.504 11.283 1.00 86.94 145 GLN A C 1
ATOM 1212 O O . GLN A 1 145 ? -8.912 10.678 11.113 1.00 86.94 145 GLN A O 1
ATOM 1217 N N . ARG A 1 146 ? -9.990 8.847 10.395 1.00 84.12 146 ARG A N 1
ATOM 1218 C CA . ARG A 1 146 ? -10.429 9.378 9.095 1.00 84.12 146 ARG A CA 1
ATOM 1219 C C . ARG A 1 146 ? -11.297 10.632 9.187 1.00 84.12 146 ARG A C 1
ATOM 1221 O O . ARG A 1 146 ? -11.505 11.275 8.167 1.00 84.12 146 ARG A O 1
ATOM 1228 N N . LYS A 1 147 ? -11.864 10.925 10.361 1.00 84.88 147 LYS A N 1
ATOM 1229 C CA . LYS A 1 147 ? -12.672 12.129 10.595 1.00 84.88 147 LYS A CA 1
ATOM 1230 C C . LYS A 1 147 ? -11.816 13.342 10.991 1.00 84.88 147 LYS A C 1
ATOM 1232 O O . LYS A 1 147 ? -12.363 14.427 11.116 1.00 84.88 147 LYS A O 1
ATOM 1237 N N . SER A 1 148 ? -10.509 13.162 11.208 1.00 87.38 148 SER A N 1
ATOM 1238 C CA . SER A 1 148 ? -9.568 14.226 11.570 1.00 87.38 148 SER A CA 1
ATOM 1239 C C . SER A 1 148 ? -8.667 14.575 10.388 1.00 87.38 148 SER A C 1
ATOM 1241 O O . SER A 1 148 ? -7.975 13.717 9.838 1.00 87.38 148 SER A O 1
ATOM 1243 N N . ASP A 1 149 ? -8.614 15.853 10.025 1.00 89.12 149 ASP A N 1
ATOM 1244 C CA . ASP A 1 149 ? -7.683 16.340 9.002 1.00 89.12 149 ASP A CA 1
ATOM 1245 C C . ASP A 1 149 ? -6.225 16.266 9.472 1.00 89.12 149 ASP A C 1
ATOM 1247 O O . ASP A 1 149 ? -5.311 16.009 8.679 1.00 89.12 149 ASP A O 1
ATOM 1251 N N . LEU A 1 150 ? -6.004 16.418 10.783 1.00 89.44 150 LEU A N 1
ATOM 1252 C CA . LEU A 1 150 ? -4.691 16.261 11.404 1.00 89.44 150 LEU A CA 1
ATOM 1253 C C . LEU A 1 150 ? -4.148 14.846 11.179 1.00 89.44 150 LEU A C 1
ATOM 1255 O O . LEU A 1 150 ? -2.984 14.691 10.821 1.00 89.44 150 LEU A O 1
ATOM 1259 N N . TRP A 1 151 ? -4.999 13.819 11.274 1.00 89.38 151 TRP A N 1
ATOM 1260 C CA . TRP A 1 151 ? -4.602 12.432 11.005 1.00 89.38 151 TRP A CA 1
ATOM 1261 C C . TRP A 1 151 ? -4.042 12.252 9.592 1.00 89.38 151 TRP A C 1
ATOM 1263 O O . TRP A 1 151 ? -3.031 11.573 9.401 1.00 89.38 151 TRP A O 1
ATOM 1273 N N . PHE A 1 152 ? -4.657 12.879 8.585 1.00 87.88 152 PHE A N 1
ATOM 1274 C CA . PHE A 1 152 ? -4.125 12.836 7.224 1.00 87.88 152 PHE A CA 1
ATOM 1275 C C . PHE A 1 152 ? -2.804 13.593 7.101 1.00 87.88 152 PHE A C 1
ATOM 1277 O O . PHE A 1 152 ? -1.921 13.143 6.374 1.00 87.88 152 PHE A O 1
ATOM 1284 N N . SER A 1 153 ? -2.661 14.723 7.792 1.00 89.25 153 SER A N 1
ATOM 1285 C CA . SER A 1 153 ? -1.439 15.530 7.779 1.00 89.25 153 SER A CA 1
ATOM 1286 C C . SER A 1 153 ? -0.253 14.808 8.405 1.00 89.25 153 SER A C 1
ATOM 1288 O O . SER A 1 153 ? 0.797 14.728 7.771 1.00 89.25 153 SER A O 1
ATOM 1290 N N . GLU A 1 154 ? -0.438 14.187 9.568 1.00 89.88 154 GLU A N 1
ATOM 1291 C CA . GLU A 1 154 ? 0.619 13.415 10.227 1.00 89.88 154 GLU A CA 1
ATOM 1292 C C . GLU A 1 154 ? 0.997 12.165 9.427 1.00 89.88 154 GLU A C 1
ATOM 1294 O O . GLU A 1 154 ? 2.174 11.885 9.204 1.00 89.88 154 GLU A O 1
ATOM 1299 N N . ARG A 1 155 ? 0.014 11.448 8.868 1.00 88.00 155 ARG A N 1
ATOM 1300 C CA . ARG A 1 155 ? 0.286 10.256 8.048 1.00 88.00 155 ARG A CA 1
ATOM 1301 C C . ARG A 1 155 ? 1.045 10.547 6.759 1.00 88.00 155 ARG A C 1
ATOM 1303 O O . ARG A 1 155 ? 1.701 9.642 6.256 1.00 88.00 155 ARG A O 1
ATOM 1310 N N . ARG A 1 156 ? 0.968 11.764 6.207 1.00 87.00 156 ARG A N 1
ATOM 1311 C CA . ARG A 1 156 ? 1.750 12.143 5.015 1.00 87.00 156 ARG A CA 1
ATOM 1312 C C . ARG A 1 156 ? 3.252 12.236 5.299 1.00 87.00 156 ARG A C 1
ATOM 1314 O O . ARG A 1 156 ? 4.027 12.094 4.360 1.00 87.00 156 ARG A O 1
ATOM 1321 N N . LYS A 1 157 ? 3.655 12.424 6.561 1.00 88.12 157 LYS A N 1
ATOM 1322 C CA . LYS A 1 157 ? 5.064 12.509 6.984 1.00 88.12 157 LYS A CA 1
ATOM 1323 C C . LYS A 1 157 ? 5.717 11.129 7.176 1.00 88.12 157 LYS A C 1
ATOM 1325 O O . LYS A 1 157 ? 6.936 11.018 7.262 1.00 88.12 157 LYS A O 1
ATOM 1330 N N . ILE A 1 158 ? 4.938 10.050 7.258 1.00 87.94 158 ILE A N 1
ATOM 1331 C CA . ILE A 1 158 ? 5.460 8.732 7.646 1.00 87.94 158 ILE A CA 1
ATOM 1332 C C . ILE A 1 158 ? 5.048 7.617 6.689 1.00 87.94 158 ILE A C 1
ATOM 1334 O O . ILE A 1 158 ? 3.999 7.645 6.044 1.00 87.94 158 ILE A O 1
ATOM 1338 N N . VAL A 1 159 ? 5.860 6.560 6.644 1.00 89.81 159 VAL A N 1
ATOM 1339 C CA . VAL A 1 159 ? 5.469 5.309 5.991 1.00 89.81 159 VAL A CA 1
ATOM 1340 C C . VAL A 1 159 ? 4.564 4.530 6.940 1.00 89.81 159 VAL A C 1
ATOM 1342 O O . VAL A 1 159 ? 4.985 4.058 7.990 1.00 89.81 159 VAL A O 1
ATOM 1345 N N . THR A 1 160 ? 3.295 4.389 6.565 1.00 90.19 160 THR A N 1
ATOM 1346 C CA . THR A 1 160 ? 2.305 3.681 7.390 1.00 90.19 160 THR A CA 1
ATOM 1347 C C . THR A 1 160 ? 2.516 2.164 7.360 1.00 90.19 160 THR A C 1
ATOM 1349 O O . THR A 1 160 ? 2.983 1.619 6.358 1.00 90.19 160 THR A O 1
ATOM 1352 N N . ALA A 1 161 ? 2.078 1.461 8.411 1.00 89.81 161 ALA A N 1
ATOM 1353 C CA . ALA A 1 161 ? 2.202 0.002 8.527 1.00 89.81 161 ALA A CA 1
ATOM 1354 C C . ALA A 1 161 ? 1.687 -0.758 7.288 1.00 89.81 161 ALA A C 1
ATOM 1356 O O . ALA A 1 161 ? 2.353 -1.661 6.789 1.00 89.81 161 ALA A O 1
ATOM 1357 N N . SER A 1 162 ? 0.558 -0.323 6.716 1.00 88.75 162 SER A N 1
ATOM 1358 C CA . SER A 1 162 ? -0.033 -0.920 5.504 1.00 88.75 162 SER A CA 1
ATOM 1359 C C . SER A 1 162 ? 0.861 -0.867 4.256 1.00 88.75 162 SER A C 1
ATOM 1361 O O . SER A 1 162 ? 0.639 -1.619 3.311 1.00 88.75 162 SER A O 1
ATOM 1363 N N . LYS A 1 163 ? 1.860 0.025 4.236 1.00 89.75 163 LYS A N 1
ATOM 1364 C CA . LYS A 1 163 ? 2.834 0.195 3.147 1.00 89.75 163 LYS A CA 1
ATOM 1365 C C . LYS A 1 163 ? 4.244 -0.231 3.526 1.00 89.75 163 LYS A C 1
ATOM 1367 O O . LYS A 1 163 ? 5.084 -0.353 2.642 1.00 89.75 163 LYS A O 1
ATOM 1372 N N . PHE A 1 164 ? 4.499 -0.494 4.802 1.00 92.06 164 PHE A N 1
ATOM 1373 C CA . PHE A 1 164 ? 5.826 -0.833 5.297 1.00 92.06 164 PHE A CA 1
ATOM 1374 C C . PHE A 1 164 ? 6.377 -2.101 4.633 1.00 92.06 164 PHE A C 1
ATOM 1376 O O . PHE A 1 164 ? 7.475 -2.085 4.081 1.00 92.06 164 PHE A O 1
ATOM 1383 N N . TYR A 1 165 ? 5.571 -3.167 4.571 1.00 92.00 165 TYR A N 1
ATOM 1384 C CA . TYR A 1 165 ? 5.963 -4.399 3.881 1.00 92.00 165 TYR A CA 1
ATOM 1385 C C . TYR A 1 165 ? 6.271 -4.163 2.397 1.00 92.00 165 TYR A C 1
ATOM 1387 O O . TYR A 1 165 ? 7.278 -4.659 1.890 1.00 92.00 165 TYR A O 1
ATOM 1395 N N . ASP A 1 166 ? 5.443 -3.378 1.702 1.00 89.19 166 ASP A N 1
ATOM 1396 C CA . ASP A 1 166 ? 5.652 -3.053 0.287 1.00 89.19 166 ASP A CA 1
ATOM 1397 C C . ASP A 1 166 ? 6.981 -2.316 0.060 1.00 89.19 166 ASP A C 1
ATOM 1399 O O . ASP A 1 166 ? 7.597 -2.480 -0.990 1.00 89.19 166 ASP A O 1
ATOM 1403 N N . VAL A 1 167 ? 7.430 -1.509 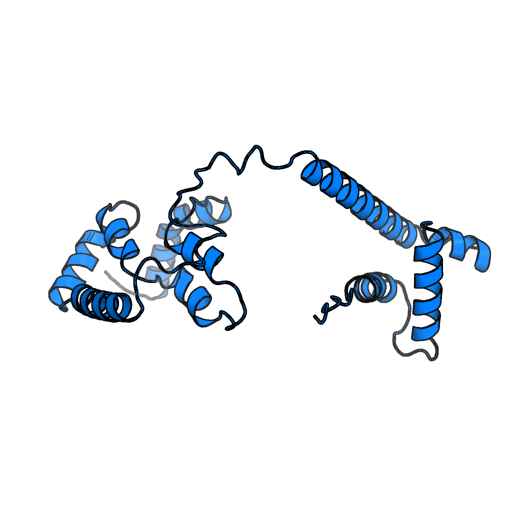1.027 1.00 90.38 167 VAL A N 1
ATOM 1404 C CA . VAL A 1 167 ? 8.717 -0.802 0.975 1.00 90.38 167 VAL A CA 1
ATOM 1405 C C . VAL A 1 167 ? 9.879 -1.764 1.226 1.00 90.38 167 VAL A C 1
ATOM 1407 O O . VAL A 1 167 ? 10.826 -1.786 0.441 1.00 90.38 167 VAL A O 1
ATOM 1410 N N . CYS A 1 168 ? 9.797 -2.596 2.266 1.00 90.50 168 CYS A N 1
ATOM 1411 C CA . CYS A 1 168 ? 10.886 -3.494 2.659 1.00 90.50 168 CYS A CA 1
ATOM 1412 C C . CYS A 1 168 ? 11.077 -4.690 1.712 1.00 90.50 168 CYS A C 1
ATOM 1414 O O . CYS A 1 168 ? 12.195 -5.15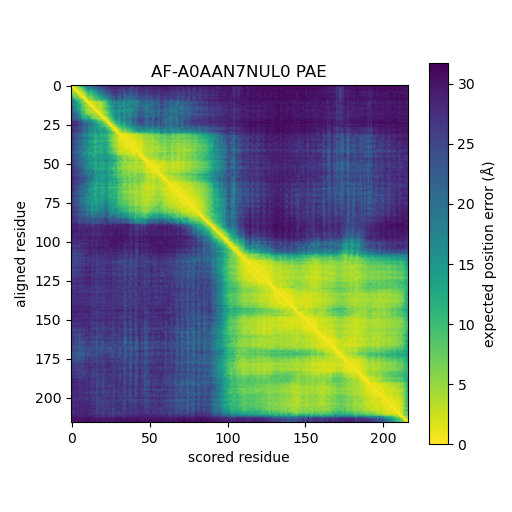6 1.524 1.00 90.50 168 CYS A O 1
ATOM 1416 N N . SER A 1 169 ? 10.001 -5.200 1.108 1.00 89.38 169 SER A N 1
ATOM 1417 C CA . SER A 1 169 ? 10.029 -6.429 0.294 1.00 89.38 169 SER A CA 1
ATOM 1418 C C . SER A 1 169 ? 10.461 -6.216 -1.162 1.00 89.38 169 SER A C 1
ATOM 1420 O O . SER A 1 169 ? 10.573 -7.176 -1.931 1.00 89.38 169 SER A O 1
ATOM 1422 N N . LYS A 1 170 ? 10.691 -4.969 -1.591 1.00 86.38 170 LYS A N 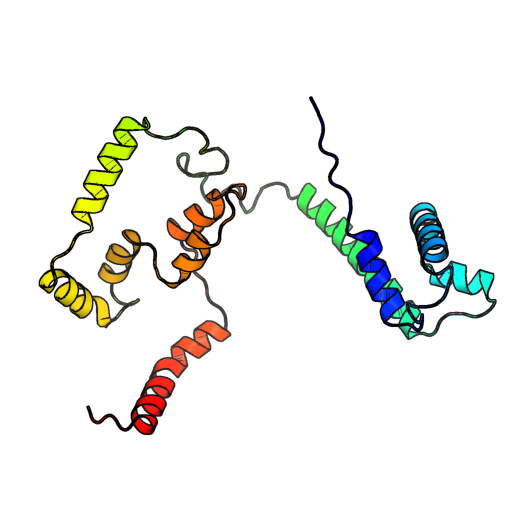1
ATOM 1423 C CA . LYS A 1 170 ? 11.024 -4.671 -2.989 1.00 86.38 170 LYS A CA 1
ATOM 1424 C C . LYS A 1 170 ? 12.459 -5.049 -3.329 1.00 86.38 170 LYS A C 1
ATOM 1426 O O . LYS A 1 170 ? 13.418 -4.595 -2.716 1.00 86.38 170 LYS A O 1
ATOM 1431 N N . LEU A 1 171 ? 12.592 -5.814 -4.408 1.00 85.88 171 LEU A N 1
ATOM 1432 C CA . LEU A 1 171 ? 13.883 -6.209 -4.961 1.00 85.88 171 LEU A CA 1
ATOM 1433 C C . LEU A 1 171 ? 14.633 -5.000 -5.549 1.00 85.88 171 LEU A C 1
ATOM 1435 O O . LEU A 1 171 ? 13.987 -4.116 -6.122 1.00 85.88 171 LEU A O 1
ATOM 1439 N N . PRO A 1 172 ? 15.981 -4.983 -5.511 1.00 82.06 172 PRO A N 1
ATOM 1440 C CA . PRO A 1 172 ? 16.783 -3.839 -5.953 1.00 82.06 172 PRO A CA 1
ATOM 1441 C C . PRO A 1 172 ? 16.488 -3.374 -7.384 1.00 82.06 172 PRO A C 1
ATOM 1443 O O . PRO A 1 172 ? 16.433 -2.171 -7.641 1.00 82.06 172 PRO A O 1
ATOM 1446 N N . TYR A 1 173 ? 16.239 -4.334 -8.281 1.00 82.50 173 TYR A N 1
ATOM 1447 C CA . TYR A 1 173 ? 15.977 -4.135 -9.709 1.00 82.50 173 TYR A CA 1
ATOM 1448 C C . TYR A 1 173 ? 14.505 -3.849 -10.050 1.00 82.50 173 TYR A C 1
ATOM 1450 O O . TYR A 1 173 ? 14.170 -3.623 -11.213 1.00 82.50 173 TYR A O 1
ATOM 1458 N N . THR A 1 174 ? 13.595 -3.878 -9.070 1.00 81.25 174 THR A N 1
ATOM 1459 C CA . THR A 1 174 ? 12.191 -3.513 -9.299 1.00 81.25 174 THR A CA 1
ATOM 1460 C C . THR A 1 174 ? 12.039 -1.999 -9.219 1.00 81.25 174 THR A C 1
ATOM 1462 O O . THR A 1 174 ? 12.458 -1.374 -8.247 1.00 81.25 174 THR A O 1
ATOM 1465 N N . SER A 1 175 ? 11.395 -1.393 -10.222 1.00 83.19 175 SER A N 1
ATOM 1466 C CA . SER A 1 175 ? 11.109 0.045 -10.194 1.00 83.19 175 SER A CA 1
ATOM 1467 C C . SER A 1 175 ? 10.246 0.419 -8.983 1.00 83.19 175 SER A C 1
ATOM 1469 O O . SER A 1 175 ? 9.218 -0.209 -8.708 1.00 83.19 175 SER A O 1
ATOM 1471 N N . ARG A 1 176 ? 10.659 1.476 -8.276 1.00 84.69 176 ARG A N 1
ATOM 1472 C CA . ARG A 1 176 ? 9.987 2.006 -7.077 1.00 84.69 176 ARG A CA 1
ATOM 1473 C C . ARG A 1 176 ? 8.964 3.097 -7.405 1.00 84.69 176 ARG A C 1
ATOM 1475 O O . ARG A 1 176 ? 8.150 3.429 -6.551 1.00 84.69 176 ARG A O 1
ATOM 1482 N N . ALA A 1 177 ? 8.936 3.592 -8.644 1.00 82.81 177 ALA A N 1
ATOM 1483 C CA . ALA A 1 177 ? 8.106 4.728 -9.051 1.00 82.81 177 ALA A CA 1
ATOM 1484 C C . ALA A 1 177 ? 6.612 4.523 -8.742 1.00 82.81 177 ALA A C 1
ATOM 1486 O O . ALA A 1 177 ? 5.967 5.394 -8.170 1.00 82.81 177 ALA A O 1
ATOM 1487 N N . SER A 1 178 ? 6.060 3.341 -9.044 1.00 83.25 178 SER A N 1
ATOM 1488 C CA . SER A 1 178 ? 4.648 3.048 -8.752 1.00 83.25 178 SER A CA 1
ATOM 1489 C C . SER A 1 178 ? 4.349 2.968 -7.253 1.00 83.25 178 SER A C 1
ATOM 1491 O O . SER A 1 178 ? 3.234 3.292 -6.846 1.00 83.25 178 SER A O 1
ATOM 1493 N N . LEU A 1 179 ? 5.308 2.510 -6.443 1.00 87.31 179 LEU A N 1
ATOM 1494 C CA . LEU A 1 179 ? 5.149 2.429 -4.993 1.00 87.31 179 LEU A CA 1
ATOM 1495 C C . LEU A 1 179 ? 5.171 3.833 -4.389 1.00 87.31 179 LEU A C 1
ATOM 1497 O O . LEU A 1 179 ? 4.239 4.192 -3.674 1.00 87.31 179 LEU A O 1
ATOM 1501 N N . VAL A 1 180 ? 6.164 4.641 -4.762 1.00 87.31 180 VAL A N 1
ATOM 1502 C CA . VAL A 1 180 ? 6.278 6.052 -4.366 1.00 87.31 180 VAL A CA 1
ATOM 1503 C C . VAL A 1 180 ? 5.009 6.818 -4.743 1.00 87.31 180 VAL A C 1
ATOM 1505 O O . VAL A 1 180 ? 4.402 7.461 -3.892 1.00 87.31 180 VAL A O 1
ATOM 1508 N N . GLN A 1 181 ? 4.516 6.649 -5.974 1.00 84.25 181 GLN A N 1
ATOM 1509 C CA . GLN A 1 181 ? 3.262 7.261 -6.416 1.00 84.25 181 GLN A CA 1
ATOM 1510 C C . GLN A 1 181 ? 2.067 6.848 -5.543 1.00 84.25 181 GLN A C 1
ATOM 1512 O O . GLN A 1 181 ? 1.200 7.673 -5.267 1.00 84.25 181 GLN A O 1
ATOM 1517 N N . SER A 1 182 ? 2.013 5.584 -5.109 1.00 85.62 182 SER A N 1
ATOM 1518 C CA . SER A 1 182 ? 0.933 5.084 -4.249 1.00 85.62 182 SER A CA 1
ATOM 1519 C C . SER A 1 182 ? 0.988 5.624 -2.817 1.00 85.62 182 SER A C 1
ATOM 1521 O O . SER A 1 182 ? -0.054 5.692 -2.171 1.00 85.62 182 SER A O 1
ATOM 1523 N N . ILE A 1 183 ? 2.178 6.001 -2.338 1.00 86.94 183 ILE A N 1
ATOM 1524 C CA . ILE A 1 183 ? 2.394 6.591 -1.011 1.00 86.94 183 ILE A CA 1
ATOM 1525 C C . ILE A 1 183 ? 2.072 8.090 -1.048 1.00 86.94 183 ILE A C 1
ATOM 1527 O O . ILE A 1 183 ? 1.298 8.563 -0.226 1.00 86.94 183 ILE A O 1
ATOM 1531 N N . ILE A 1 184 ? 2.608 8.821 -2.033 1.00 84.69 184 ILE A N 1
ATOM 1532 C CA . ILE A 1 184 ? 2.435 10.279 -2.153 1.00 84.69 184 ILE A CA 1
ATOM 1533 C C . ILE A 1 184 ? 1.007 10.642 -2.577 1.00 84.69 184 ILE A C 1
ATOM 1535 O O . ILE A 1 184 ? 0.449 11.640 -2.124 1.00 84.69 184 ILE A O 1
ATOM 1539 N N . ARG A 1 185 ? 0.401 9.850 -3.470 1.00 82.56 185 ARG A N 1
ATOM 1540 C CA . ARG A 1 185 ? -0.948 10.097 -4.004 1.00 82.56 185 ARG A CA 1
ATOM 1541 C C . ARG A 1 185 ? -1.833 8.868 -3.813 1.00 82.56 185 ARG A C 1
ATOM 1543 O O . ARG A 1 185 ? -2.118 8.162 -4.791 1.00 82.56 185 ARG A O 1
ATOM 1550 N N . PRO A 1 186 ? -2.262 8.590 -2.570 1.00 80.25 186 PRO A N 1
ATOM 1551 C CA . PRO A 1 186 ? -3.160 7.481 -2.307 1.00 80.25 186 PRO A CA 1
ATOM 1552 C C . PRO A 1 186 ? -4.460 7.686 -3.087 1.00 80.25 186 PRO A C 1
ATOM 1554 O O . PRO A 1 186 ? -5.042 8.770 -3.106 1.00 80.25 186 PRO A O 1
ATOM 1557 N N . LYS A 1 187 ? -4.905 6.635 -3.774 1.00 82.25 187 LYS A N 1
ATOM 1558 C CA . LYS A 1 187 ? -6.185 6.646 -4.486 1.00 82.25 187 LYS A CA 1
ATOM 1559 C C . LYS A 1 187 ? -7.299 6.289 -3.513 1.00 82.25 187 LYS A C 1
ATOM 1561 O O . LYS A 1 187 ? -7.125 5.388 -2.696 1.00 82.25 187 LYS A O 1
ATOM 1566 N N . HIS A 1 188 ? -8.446 6.947 -3.656 1.00 82.62 188 HIS A N 1
ATOM 1567 C CA . HIS A 1 188 ? -9.658 6.523 -2.968 1.00 82.62 188 HIS A CA 1
ATOM 1568 C C . HIS A 1 188 ? -10.004 5.084 -3.378 1.00 82.62 188 HIS A C 1
ATOM 1570 O O . HIS A 1 188 ? -10.033 4.762 -4.570 1.00 82.62 188 HIS A O 1
ATOM 1576 N N . PHE A 1 189 ? -10.247 4.226 -2.392 1.00 83.88 189 PHE A N 1
ATOM 1577 C CA . PHE A 1 189 ? -10.618 2.832 -2.587 1.00 83.88 189 PHE A CA 1
ATOM 1578 C C . PHE A 1 189 ? -11.895 2.556 -1.799 1.00 83.88 189 PHE A C 1
ATOM 1580 O O . PHE A 1 189 ? -11.891 2.679 -0.577 1.00 83.88 189 PHE A O 1
ATOM 1587 N N . SER A 1 190 ? -12.959 2.167 -2.503 1.00 87.19 190 SER A N 1
ATOM 1588 C CA . SER A 1 190 ? -14.153 1.594 -1.885 1.00 87.19 190 SER A CA 1
ATOM 1589 C C . SER A 1 190 ? -14.482 0.264 -2.541 1.00 87.19 190 SER A C 1
ATOM 1591 O O . SER A 1 190 ? -14.395 0.120 -3.763 1.00 87.19 190 SER A O 1
ATOM 1593 N N . ALA A 1 191 ? -14.831 -0.710 -1.714 1.00 93.12 191 ALA A N 1
ATOM 1594 C CA . ALA A 1 191 ? -15.291 -2.024 -2.120 1.00 93.12 191 ALA A CA 1
ATOM 1595 C C . ALA A 1 191 ? -16.306 -2.507 -1.084 1.00 93.12 191 ALA A C 1
ATOM 1597 O O . ALA A 1 191 ? -16.154 -2.200 0.097 1.00 93.12 191 ALA A O 1
ATOM 1598 N N . ALA A 1 192 ? -17.276 -3.323 -1.503 1.00 94.75 192 ALA A N 1
ATOM 1599 C CA . ALA A 1 192 ? -18.321 -3.833 -0.611 1.00 94.75 192 ALA A CA 1
ATOM 1600 C C . ALA A 1 192 ? -17.752 -4.528 0.642 1.00 94.75 192 ALA A C 1
ATOM 1602 O O . ALA A 1 192 ? -18.278 -4.367 1.735 1.00 94.75 192 ALA A O 1
ATOM 1603 N N . ALA A 1 193 ? -16.633 -5.248 0.506 1.00 93.31 193 ALA A N 1
ATOM 1604 C CA . ALA A 1 193 ? -15.951 -5.871 1.641 1.00 93.31 193 ALA A CA 1
ATOM 1605 C C . ALA A 1 193 ? -15.361 -4.842 2.625 1.00 93.31 193 ALA A C 1
ATOM 1607 O O . ALA A 1 193 ? -15.432 -5.035 3.835 1.00 93.31 193 ALA A O 1
ATOM 1608 N N . THR A 1 194 ? -14.797 -3.742 2.118 1.00 90.81 194 THR A N 1
ATOM 1609 C CA . THR A 1 194 ? -14.267 -2.649 2.946 1.00 90.81 194 THR A CA 1
ATOM 1610 C C . THR A 1 194 ? -15.396 -1.909 3.653 1.00 90.81 194 THR A C 1
ATOM 1612 O O . THR A 1 194 ? -15.278 -1.612 4.836 1.00 90.81 194 THR A O 1
ATOM 1615 N N . GLU A 1 195 ? -16.495 -1.634 2.947 1.00 92.75 195 GLU A N 1
ATOM 1616 C CA . GLU A 1 195 ? -17.684 -0.990 3.515 1.00 92.75 195 GLU A CA 1
ATOM 1617 C C . GLU A 1 195 ? -18.294 -1.852 4.620 1.00 92.75 195 GLU A C 1
ATOM 1619 O O . GLU A 1 195 ? -18.525 -1.351 5.715 1.00 92.75 195 GLU A O 1
ATOM 1624 N N . TYR A 1 196 ? -18.442 -3.158 4.379 1.00 95.44 196 TYR A N 1
ATOM 1625 C CA . TYR A 1 196 ? -18.883 -4.108 5.398 1.00 95.44 196 TYR A CA 1
ATOM 1626 C C . TYR A 1 196 ? -17.976 -4.084 6.635 1.00 95.44 196 TYR A C 1
ATOM 1628 O O . TYR A 1 196 ? -18.470 -4.058 7.760 1.00 95.44 196 TYR A O 1
ATOM 1636 N N . GLY A 1 197 ? -16.653 -4.070 6.440 1.00 93.31 197 GLY A N 1
ATOM 1637 C CA . GLY A 1 197 ? -15.695 -3.970 7.541 1.00 93.31 197 GLY A CA 1
ATOM 1638 C C . GLY A 1 197 ? -15.881 -2.688 8.352 1.00 93.31 197 GLY A C 1
ATOM 1639 O O . GLY A 1 197 ? -15.930 -2.747 9.573 1.00 93.31 197 GLY A O 1
ATOM 1640 N N . VAL A 1 198 ? -16.067 -1.552 7.675 1.00 89.94 198 VAL A N 1
ATOM 1641 C CA . VAL A 1 198 ? -16.319 -0.253 8.316 1.00 89.94 198 VAL A CA 1
ATOM 1642 C C . VAL A 1 198 ? -17.620 -0.250 9.122 1.00 89.94 198 VAL A C 1
ATOM 1644 O O . VAL A 1 198 ? -17.654 0.336 10.197 1.00 89.94 198 VAL A O 1
ATOM 1647 N N . THR A 1 199 ? -18.698 -0.861 8.623 1.00 93.69 199 THR A N 1
ATOM 1648 C CA . THR A 1 199 ? -19.994 -0.835 9.322 1.00 93.69 199 THR A CA 1
ATOM 1649 C C . THR A 1 199 ? -20.047 -1.778 10.521 1.00 93.69 199 THR A C 1
ATOM 1651 O O . THR A 1 199 ? -20.768 -1.493 11.469 1.00 93.69 199 THR A O 1
ATOM 1654 N N . HIS A 1 200 ? -19.301 -2.887 10.494 1.00 94.94 200 HIS A N 1
ATOM 1655 C CA . HIS A 1 200 ? -19.322 -3.906 11.555 1.00 94.94 200 HIS A CA 1
ATOM 1656 C C . HIS A 1 200 ? -18.140 -3.798 12.530 1.00 94.94 200 HIS A C 1
ATOM 1658 O O . HIS A 1 200 ? -18.023 -4.610 13.447 1.00 94.94 200 HIS A O 1
ATOM 1664 N N . GLU A 1 201 ? -17.260 -2.807 12.360 1.00 92.50 201 GLU A N 1
ATOM 1665 C CA . GLU A 1 201 ? -16.087 -2.606 13.218 1.00 92.50 201 GLU A CA 1
ATOM 1666 C C . GLU A 1 201 ? -16.482 -2.418 14.692 1.00 92.50 201 GLU A C 1
ATOM 1668 O O . GLU A 1 201 ? -15.920 -3.067 15.573 1.00 92.50 201 GLU A O 1
ATOM 1673 N N . GLU A 1 202 ? -17.504 -1.603 14.966 1.00 91.12 202 GLU A N 1
ATOM 1674 C CA . GLU A 1 202 ? -17.984 -1.340 16.331 1.00 91.12 202 GLU A CA 1
ATOM 1675 C C . GLU A 1 202 ? -18.541 -2.602 17.008 1.00 91.12 202 GLU A C 1
ATOM 1677 O O . GLU A 1 202 ? -18.258 -2.875 18.178 1.00 91.12 202 GLU A O 1
ATOM 1682 N N . GLU A 1 203 ? -19.295 -3.416 16.265 1.00 94.31 203 GLU A N 1
ATOM 1683 C CA . GLU A 1 203 ? -19.828 -4.685 16.764 1.00 94.31 203 GLU A CA 1
ATOM 1684 C C . GLU A 1 203 ? -18.710 -5.693 17.054 1.00 94.31 203 GLU A C 1
ATOM 1686 O O . GLU A 1 203 ? -18.736 -6.374 18.087 1.00 94.31 203 GLU A O 1
ATOM 1691 N N . ALA A 1 204 ? -17.702 -5.758 16.182 1.00 93.44 204 ALA A N 1
ATOM 1692 C CA . ALA A 1 204 ? -16.539 -6.613 16.374 1.00 93.44 204 ALA A CA 1
ATOM 1693 C C . ALA A 1 204 ? -15.743 -6.212 17.627 1.00 93.44 204 ALA A C 1
ATOM 1695 O O . ALA A 1 204 ? -15.384 -7.080 18.423 1.00 93.44 204 ALA A O 1
ATOM 1696 N N . ILE A 1 205 ? -15.530 -4.909 17.853 1.00 91.06 205 ILE A N 1
ATOM 1697 C CA . ILE A 1 205 ? -14.862 -4.391 19.058 1.00 91.06 205 ILE A CA 1
ATOM 1698 C C . ILE A 1 205 ? -15.650 -4.762 20.319 1.00 91.06 205 ILE A C 1
ATOM 1700 O O . ILE A 1 205 ? -15.059 -5.240 21.288 1.00 91.06 205 ILE A O 1
ATOM 1704 N N . ARG A 1 206 ? -16.980 -4.596 20.309 1.00 93.19 206 ARG A N 1
ATOM 1705 C CA . ARG A 1 206 ? -17.853 -4.967 21.437 1.00 93.19 206 ARG A CA 1
ATOM 1706 C C . ARG A 1 206 ? -17.801 -6.464 21.740 1.00 93.19 206 ARG A C 1
ATOM 1708 O O . ARG A 1 206 ? -17.744 -6.865 22.898 1.00 93.19 206 ARG A O 1
ATOM 1715 N N . THR A 1 207 ? -17.817 -7.293 20.704 1.00 94.38 207 THR A N 1
ATOM 1716 C CA . THR A 1 207 ? -17.736 -8.753 20.856 1.00 94.38 207 THR A CA 1
ATOM 1717 C C . THR A 1 207 ? -16.377 -9.159 21.425 1.00 94.38 207 THR A C 1
ATOM 1719 O O . THR A 1 207 ? -16.295 -9.985 22.334 1.00 94.38 207 THR A O 1
ATOM 1722 N N . LEU A 1 208 ? -15.302 -8.534 20.938 1.00 93.50 208 LEU A N 1
ATOM 1723 C CA . LEU A 1 208 ? -13.951 -8.767 21.433 1.00 93.50 208 LEU A CA 1
ATOM 1724 C C . LEU A 1 208 ? -13.796 -8.333 22.896 1.00 93.50 208 LEU A C 1
ATOM 1726 O O . LEU A 1 208 ? -13.207 -9.072 23.680 1.00 93.50 208 LEU A O 1
ATOM 1730 N N . SER A 1 209 ? -14.327 -7.172 23.289 1.00 92.12 209 SER A N 1
ATOM 1731 C CA . SER A 1 209 ? -14.223 -6.693 24.674 1.00 92.12 209 SER A CA 1
ATOM 1732 C C . SER A 1 209 ? -14.947 -7.615 25.658 1.00 92.12 209 SER A C 1
ATOM 1734 O O . SER A 1 209 ? -14.403 -7.913 26.724 1.00 92.12 209 SER A O 1
ATOM 1736 N N . GLN A 1 210 ? -16.114 -8.141 25.268 1.00 91.50 210 GLN A N 1
ATOM 1737 C CA . GLN A 1 210 ? -16.855 -9.149 26.030 1.00 91.50 210 GLN A CA 1
ATOM 1738 C C . GLN A 1 210 ? -16.071 -10.461 26.164 1.00 91.50 210 GLN A C 1
ATOM 1740 O O . GLN A 1 210 ? -15.980 -11.004 27.262 1.00 91.50 210 GLN A O 1
ATOM 1745 N N . ALA A 1 211 ? -15.464 -10.949 25.077 1.00 89.56 211 ALA A N 1
ATOM 1746 C CA . ALA A 1 211 ? -14.699 -12.197 25.075 1.00 89.56 211 ALA A CA 1
ATOM 1747 C C . ALA A 1 211 ? -13.376 -12.105 25.857 1.00 89.56 211 ALA A C 1
ATOM 1749 O O . ALA A 1 211 ? -12.971 -13.064 26.508 1.00 89.56 211 ALA A O 1
ATOM 1750 N N . VAL A 1 212 ? -12.699 -10.954 25.803 1.00 88.88 212 VAL A N 1
ATOM 1751 C CA . VAL A 1 212 ? -11.414 -10.712 26.485 1.00 88.88 212 VAL A CA 1
ATOM 1752 C C . VAL A 1 212 ? -11.614 -10.322 27.960 1.00 88.88 212 VAL A C 1
ATOM 1754 O O . VAL A 1 212 ? -10.652 -10.273 28.723 1.00 88.88 212 VAL A O 1
ATOM 1757 N N . GLY A 1 213 ? -12.855 -10.080 28.399 1.00 73.56 213 GLY A N 1
ATOM 1758 C CA . GLY A 1 213 ? -13.182 -9.826 29.804 1.00 73.56 213 GLY A CA 1
ATOM 1759 C C . GLY A 1 213 ? -12.672 -8.486 30.345 1.00 73.56 213 GLY A C 1
ATOM 1760 O O . GLY A 1 213 ? -12.505 -8.339 31.556 1.00 73.56 213 GLY A O 1
ATOM 1761 N N . LYS A 1 214 ? -12.412 -7.492 29.482 1.00 60.06 214 LYS A N 1
ATOM 1762 C CA . LYS A 1 214 ? -12.000 -6.151 29.925 1.00 60.06 214 LYS A CA 1
ATOM 1763 C C . LYS A 1 214 ? -13.223 -5.271 30.190 1.00 60.06 214 LYS A C 1
ATOM 1765 O O . LYS A 1 214 ? -13.885 -4.818 29.260 1.00 60.06 214 LYS A O 1
ATOM 1770 N N . LYS A 1 215 ? -13.486 -5.033 31.483 1.00 51.00 215 LYS A N 1
ATOM 1771 C CA . LYS A 1 215 ? -14.240 -3.872 31.980 1.00 51.00 215 LYS A CA 1
ATOM 1772 C C . LYS A 1 215 ? -13.511 -2.591 31.555 1.00 51.00 215 LYS A C 1
ATOM 1774 O O . LYS A 1 215 ? -12.280 -2.578 31.558 1.00 51.00 215 LYS A O 1
ATOM 1779 N N . ASN A 1 216 ? -14.307 -1.589 31.175 1.00 42.12 216 ASN A N 1
ATOM 1780 C CA . ASN A 1 216 ? -13.895 -0.210 30.896 1.00 42.12 216 ASN A CA 1
ATOM 1781 C C . ASN A 1 216 ? -12.874 0.323 31.904 1.00 42.12 216 ASN A C 1
ATOM 1783 O O . ASN A 1 216 ? -13.042 0.012 33.106 1.00 42.12 216 ASN A O 1
#

Secondary structure (DSSP, 8-state):
--------THHHHHHHHHHHTTT--TTSTTHHHHHH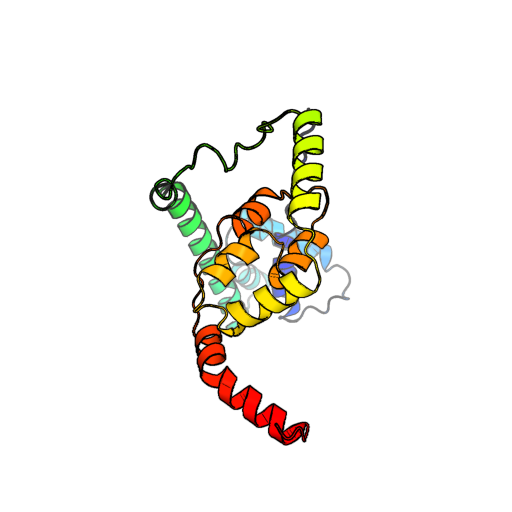HHHHHHHHH-S-HHHHHHHHHSSPPPHHHHHHHHHHHHHHHHHHHHHHHHHHT-SSSSSSS---TTSSTTTTS-SS-HHHHHHHHHHHHHHT---HHHHHHHHHHHTTGGG-HHHHHHHHTS--HHHHHHHHT--TTS--HHHHHHHHSPPP---HHHHHHHHHHHHHHHHHHHHHT---

Organism: NCBI:txid1421715

pLDDT: mean 75.22, std 17.74, range [33.56, 95.5]

Foldseek 3Di:
DDDDDDDDPDPLVVVCVLPVVQDDDPPDPPPVVVSVVLSVCCVVVVDQVQVVVCVVVVDGDDPVSVVVSVVVVVVVVVVVVVVVVVVVPPDDPPVPPDPPVCADPPVPDPPDDPVVVVVVVVVLVVVLDDDPVVVVVLCVQCVVPPVHPSNVVNQLSDDDPVLPCVVVVDDPPDDCRVSVCCSNPPDDDDDPVVVVCVVCVVVVVVVVCVVVVDDD

Radius of gyration: 28.47 Å; Cα contacts (8 Å, |Δi|>4): 53; chains: 1; bounding box: 45×61×70 Å

Sequence (216 aa):
MEQTQRKPYTWLEQFNAIIAKLCINYCKKRSYKSRCAAAVVSFNTKRPMYEAYKQLVGRSPGAFAKRIEMRNKQRILKRRHNETKFAQKGSLLFYHLKKTKDYGTYCNKPDMSPEEYNIAQDVYLKDIRLTEDEIRNIEQNTRVQRKSDLWFSERRKIVTASKFYDVCSKLPYTSRASLVQSIIRPKHFSAAATEYGVTHEEEAIRTLSQAVGKKN

Mean predicted aligned error: 18.21 Å

Solvent-accessible surface area (backbone atoms only — not comparable to full-atom values): 13561 Å² total; per-residue (Å²): 142,81,85,81,75,79,76,82,74,60,64,67,54,58,47,46,60,57,44,69,76,67,83,55,73,89,84,51,90,69,53,67,64,54,50,54,50,51,51,52,50,38,66,75,64,73,51,67,64,59,57,58,44,25,70,76,67,76,47,72,70,57,72,66,61,54,51,53,52,51,51,50,51,51,50,52,52,51,48,52,54,45,51,52,49,51,64,72,56,59,70,72,86,68,61,74,72,63,78,49,92,83,67,57,104,75,63,81,65,75,95,58,54,74,67,59,46,52,53,51,48,55,53,50,60,54,68,72,61,71,55,72,68,56,51,52,50,53,49,65,73,23,70,68,36,94,81,26,71,63,36,57,58,58,50,72,79,50,86,49,77,93,48,42,59,68,62,72,71,58,54,90,89,53,82,57,64,69,56,53,46,48,68,80,54,65,73,94,82,87,48,74,70,57,52,52,50,66,73,44,45,67,59,51,52,53,53,48,37,64,75,71,66,59,77,132